Protein AF-F9G802-F1 (afdb_monomer)

Secondary structure (DSSP, 8-state):
------------HHHHHHHHS-GGGHHHHHHHHHHHHHTTSEEE-TTS-EEE---HHHHHHHHHHGGGGTT-HHHHHHHHS--TT--HHHHHHHHHHHHHHHTTGGGGEEE------TTS--HHHHHHHH--STTGGGTTBBHHHHHHHHHHHHHHHHS-GGGS-TTSEEE-TT-TT--EEEEHHHHHHHHHHHHHHHHHHHHTT-------S-------HHHHHHHHHHHHHHHGGGEEEEEEETTEEEEEETTTTEEE-EESGGGGGGB-GGGSPTTS-EEEE-S-EEEETTEEEES--EEE-HHHHHHHHHHHHHHHT-TT--HHHHS---S-TTTTS--S-----PPPP-

Solvent-accessible surface area (backbone atoms only — not comparable to full-atom values): 19994 Å² total; per-residue (Å²): 134,80,86,82,77,81,79,62,86,85,72,53,57,68,67,53,45,61,76,73,41,58,79,92,46,44,62,57,51,52,52,47,54,50,44,36,36,71,58,43,51,28,36,73,48,97,83,77,37,78,40,74,45,51,55,74,66,38,34,53,44,24,66,65,34,20,77,76,44,80,61,37,60,40,53,16,42,37,56,21,56,80,60,90,83,66,45,65,67,57,54,50,49,43,44,46,41,40,17,31,47,72,35,50,28,47,70,27,46,49,69,62,86,67,80,77,56,96,84,60,77,61,65,42,62,35,51,42,70,29,28,33,31,46,54,35,92,41,17,63,43,7,28,62,36,31,30,40,8,44,50,37,28,46,37,40,74,58,75,41,65,87,81,50,63,58,87,43,73,42,71,56,67,74,29,73,94,49,67,34,27,33,42,39,52,33,52,39,45,15,54,49,37,32,51,52,47,42,58,53,36,45,77,72,75,40,91,59,84,85,71,67,62,76,53,85,56,60,57,51,73,66,53,50,52,49,54,49,46,40,49,44,52,34,32,56,70,38,32,28,42,38,37,56,52,96,96,40,80,48,35,33,34,46,42,76,72,40,70,38,80,47,53,48,76,72,42,53,59,33,47,67,67,88,78,49,53,77,89,42,67,40,32,27,36,46,90,44,75,43,74,59,94,92,43,38,28,30,57,35,44,28,62,42,63,57,68,55,56,50,53,51,52,51,56,48,22,64,76,71,72,38,85,82,67,49,71,48,66,70,49,40,75,85,46,57,99,58,63,89,64,67,87,74,88,83,83,85,83,82,76,80,92,129

Organism: Fusarium oxysporum (strain Fo5176) (NCBI:txid660025)

Nearest PDB structures (foldseek):
  5vhc-assembly1_D  TM=6.219E-01  e=2.149E-04  Bos taurus
  6up2-assembly1_A  TM=6.465E-01  e=8.638E-04  Mus musculus
  6up4-assembly1_A  TM=6.008E-01  e=3.643E-03  Mus musculus
  8jd1-assembly1_3  TM=1.955E-01  e=4.212E+00  Homo sapiens
  8jd6-assembly1_S  TM=1.893E-01  e=5.103E+00  Homo sapiens

Mean predicted aligned error: 10.36 Å

pLDDT: mean 78.12, std 18.53, range [24.58, 98.06]

Sequence (354 aa):
MAIVSSFGPKVDAAAIVQCFVPEGLFTVYLTMAYRLQTHGILKWNTDERLVMGLEGRELAVFLTVLPFVEYDYRLAYLVAQECETGSDALRQTKIQLVAVINSGGINIFDFEDESLGDDTPSPLHHAVNGCTGYSKPLSDQGNMWLALGLWNQLGRSTCSFTQVNMFSKTPLPGVSGLSASANMALCLKADRTWADISSALATCGVETVRKGFTEESELSADECNEIQKHLFKAYVSQLCSCVKQNNTIELLDISSKRTINGFLRWSEYAISFDNIPEDNPAFGVYHSLVRDKTEVNFRDWTMIPGRIVATWANEFRDRVGQPGLGIESMLRTDGSPRQNYDGIKGEAWEAPDW

Radius of gyration: 22.09 Å; Cα contacts (8 Å, |Δi|>4): 532; chains: 1; bounding box: 76×41×73 Å

Structure (mmCIF, N/CA/C/O backbone):
data_AF-F9G802-F1
#
_entry.id   AF-F9G802-F1
#
loop_
_atom_site.group_PDB
_atom_site.id
_atom_site.type_symbol
_atom_site.label_atom_id
_atom_site.label_alt_id
_atom_site.label_comp_id
_atom_site.label_asym_id
_atom_site.label_entity_id
_atom_site.label_seq_id
_atom_site.pdbx_PDB_ins_code
_atom_site.Cartn_x
_atom_site.Cartn_y
_atom_site.Cartn_z
_atom_site.occupancy
_atom_site.B_iso_or_equiv
_atom_site.auth_seq_id
_atom_site.auth_comp_id
_atom_site.auth_asym_id
_atom_site.auth_atom_id
_atom_site.pdbx_PDB_model_num
ATOM 1 N N . MET A 1 1 ? -42.655 6.839 -8.125 1.00 26.95 1 MET A N 1
ATOM 2 C CA . MET A 1 1 ? -43.135 5.462 -8.357 1.00 26.95 1 MET A CA 1
ATOM 3 C C . MET A 1 1 ? -42.153 4.536 -7.647 1.00 26.95 1 MET A C 1
ATOM 5 O O . MET A 1 1 ? -40.971 4.651 -7.919 1.00 26.95 1 MET A O 1
ATOM 9 N N . ALA A 1 2 ? -42.656 3.779 -6.665 1.00 26.23 2 ALA A N 1
ATOM 10 C CA . ALA A 1 2 ? -42.034 2.724 -5.847 1.00 26.23 2 ALA A CA 1
ATOM 11 C C . ALA A 1 2 ? -40.576 2.892 -5.352 1.00 26.23 2 ALA A C 1
ATOM 13 O O . ALA A 1 2 ? -39.613 2.570 -6.040 1.00 26.23 2 ALA A O 1
ATOM 14 N N . ILE A 1 3 ? -40.461 3.267 -4.072 1.00 29.17 3 ILE A N 1
ATOM 15 C CA . ILE A 1 3 ? -39.345 2.910 -3.188 1.00 29.17 3 ILE A CA 1
ATOM 16 C C . ILE A 1 3 ? -39.308 1.380 -3.124 1.00 29.17 3 ILE A C 1
ATOM 18 O O . ILE A 1 3 ? -40.199 0.767 -2.537 1.00 29.17 3 ILE A O 1
ATOM 22 N N . VAL A 1 4 ? -38.308 0.752 -3.741 1.00 28.61 4 VAL A N 1
ATOM 23 C CA . VAL A 1 4 ? -38.026 -0.665 -3.499 1.00 28.61 4 VAL A CA 1
ATOM 24 C C . VAL A 1 4 ? -37.211 -0.736 -2.215 1.00 28.61 4 VAL A C 1
ATOM 26 O O . VAL A 1 4 ? -35.987 -0.675 -2.209 1.00 28.61 4 VAL A O 1
ATOM 29 N N . SER A 1 5 ? -37.929 -0.816 -1.100 1.00 34.47 5 SER A N 1
ATOM 30 C CA . SER A 1 5 ? -37.393 -1.247 0.182 1.00 34.47 5 SER A CA 1
ATOM 31 C C . SER A 1 5 ? -36.982 -2.718 0.070 1.00 34.47 5 SER A C 1
ATOM 33 O O . SER A 1 5 ? -37.823 -3.611 0.196 1.00 34.47 5 SER A O 1
ATOM 35 N N . SER A 1 6 ? -35.702 -2.998 -0.177 1.00 33.09 6 SER A N 1
ATOM 36 C CA . SER A 1 6 ? -35.170 -4.359 -0.070 1.00 33.09 6 SER A CA 1
ATOM 37 C C . SER A 1 6 ? -34.953 -4.722 1.403 1.00 33.09 6 SER A C 1
ATOM 39 O O . SER A 1 6 ? -33.833 -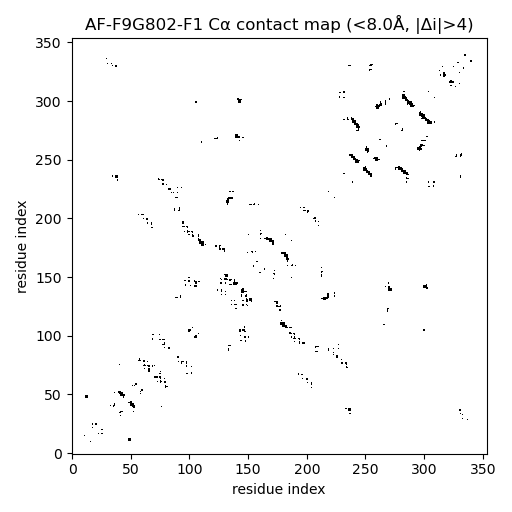4.714 1.912 1.00 33.09 6 SER A O 1
ATOM 41 N N . PHE A 1 7 ? -36.036 -5.052 2.107 1.00 34.97 7 PHE A N 1
ATOM 42 C CA . PHE A 1 7 ? -35.955 -5.815 3.350 1.00 34.97 7 PHE A CA 1
ATOM 43 C C . PHE A 1 7 ? -35.678 -7.284 3.000 1.00 34.97 7 PHE A C 1
ATOM 45 O O . PHE A 1 7 ? -36.583 -8.114 2.987 1.00 34.97 7 PHE A O 1
ATOM 52 N N . GLY A 1 8 ? -34.424 -7.611 2.683 1.00 33.69 8 GLY A N 1
ATOM 53 C CA . GLY A 1 8 ? -33.951 -8.988 2.836 1.00 33.69 8 GLY A CA 1
ATOM 54 C C . GLY A 1 8 ? -33.874 -9.342 4.329 1.00 33.69 8 GLY A C 1
ATOM 55 O O . GLY A 1 8 ? -33.781 -8.427 5.156 1.00 33.69 8 GLY A O 1
ATOM 56 N N . PRO A 1 9 ? -33.924 -10.632 4.716 1.00 40.44 9 PRO A N 1
ATOM 57 C CA . PRO A 1 9 ? -33.745 -11.022 6.110 1.00 40.44 9 PRO A CA 1
ATOM 58 C C . PRO A 1 9 ? -32.419 -10.445 6.612 1.00 40.44 9 PRO A C 1
ATOM 60 O O . PRO A 1 9 ? -31.356 -10.718 6.058 1.00 40.44 9 PRO A O 1
ATOM 63 N N . LYS A 1 10 ? -32.502 -9.574 7.623 1.00 48.81 10 LYS A N 1
ATOM 64 C CA . LYS A 1 10 ? -31.350 -8.886 8.203 1.00 48.81 10 LYS A CA 1
ATOM 65 C C . LYS A 1 10 ? -30.501 -9.911 8.959 1.00 48.81 10 LYS A C 1
ATOM 67 O O . LYS A 1 10 ? -30.767 -10.203 10.126 1.00 48.81 10 LYS A O 1
ATOM 72 N N . VAL A 1 11 ? -29.516 -10.462 8.270 1.00 48.91 11 VAL A N 1
ATOM 73 C CA . VAL A 1 11 ? -28.540 -11.418 8.785 1.00 48.91 11 VAL A CA 1
ATOM 74 C C . VAL A 1 11 ? -27.564 -10.716 9.734 1.00 48.91 11 VAL A C 1
ATOM 76 O O . VAL A 1 11 ? -26.978 -9.699 9.372 1.00 48.91 11 VAL A O 1
ATOM 79 N N . ASP A 1 12 ? -27.384 -11.251 10.942 1.00 56.38 12 ASP A N 1
ATOM 80 C CA . ASP A 1 12 ? -26.262 -10.881 11.809 1.00 56.38 12 ASP A CA 1
ATOM 81 C C . ASP A 1 12 ? -25.004 -11.603 11.310 1.00 56.38 12 ASP A C 1
ATOM 83 O O . ASP A 1 12 ? -24.852 -12.814 11.482 1.00 56.38 12 ASP A O 1
ATOM 87 N N . ALA A 1 13 ? -24.119 -10.854 10.651 1.00 57.81 13 ALA A N 1
ATOM 88 C CA . ALA A 1 13 ? -22.891 -11.390 10.083 1.00 57.81 13 ALA A CA 1
ATOM 89 C C . ALA A 1 13 ? -21.984 -12.025 11.149 1.00 57.81 13 ALA A C 1
ATOM 91 O O . ALA A 1 13 ? -21.355 -13.039 10.866 1.00 57.81 13 ALA A O 1
ATOM 92 N N . ALA A 1 14 ? -21.951 -11.500 12.379 1.00 58.53 14 ALA A N 1
ATOM 93 C CA . ALA A 1 14 ? -21.125 -12.064 13.443 1.00 58.53 14 ALA A CA 1
ATOM 94 C C . ALA A 1 14 ? -21.684 -13.403 13.938 1.00 58.53 14 ALA A C 1
ATOM 96 O O . ALA A 1 14 ? -20.928 -14.369 14.053 1.00 58.53 14 ALA A O 1
ATOM 97 N N . ALA A 1 15 ? -23.001 -13.486 14.148 1.00 62.16 15 ALA A N 1
ATOM 98 C CA . ALA A 1 15 ? -23.662 -14.732 14.536 1.00 62.16 15 ALA A CA 1
ATOM 99 C C . ALA A 1 15 ? -23.562 -15.807 13.441 1.00 62.16 15 ALA A C 1
ATOM 101 O O . ALA A 1 15 ? -23.315 -16.973 13.735 1.00 62.16 15 ALA A O 1
ATOM 102 N N . ILE A 1 16 ? -23.694 -15.422 12.168 1.00 63.06 16 ILE A N 1
ATOM 103 C CA . ILE A 1 16 ? -23.531 -16.349 11.042 1.00 63.06 16 ILE A CA 1
ATOM 104 C C . ILE A 1 16 ? -22.092 -16.838 10.940 1.00 63.06 16 ILE A C 1
ATOM 106 O O . ILE A 1 16 ? -21.869 -18.037 10.811 1.00 63.06 16 ILE A O 1
ATOM 110 N N . VAL A 1 17 ? -21.105 -15.948 11.031 1.00 63.81 17 VAL A N 1
ATOM 111 C CA . VAL A 1 17 ? -19.696 -16.340 10.928 1.00 63.81 17 VAL A CA 1
ATOM 112 C C . VAL A 1 17 ? -19.297 -17.293 12.060 1.00 63.81 17 VAL A C 1
ATOM 114 O O . VAL A 1 17 ? -18.574 -18.250 11.797 1.00 63.81 17 VAL A O 1
ATOM 117 N N . GLN A 1 18 ? -19.829 -17.127 13.276 1.00 61.88 18 GLN A N 1
ATOM 118 C CA . GLN A 1 18 ? -19.628 -18.085 14.376 1.00 61.88 18 GLN A CA 1
ATOM 119 C C . GLN A 1 18 ? -20.111 -19.506 14.050 1.00 61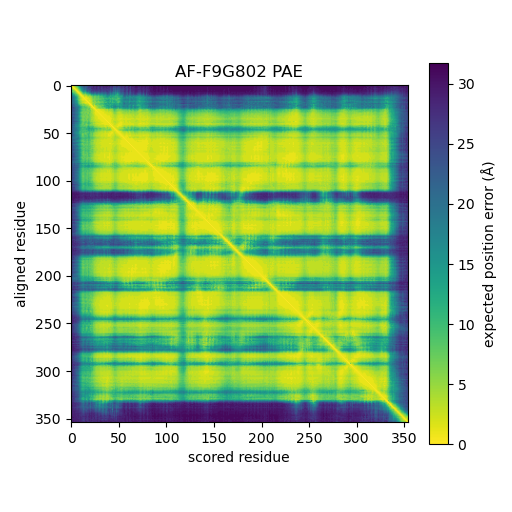.88 18 GLN A C 1
ATOM 121 O O . GLN A 1 18 ? -19.548 -20.468 14.561 1.00 61.88 18 GLN A O 1
ATOM 126 N N . CYS A 1 19 ? -21.118 -19.663 13.185 1.00 62.78 19 CYS A N 1
ATOM 127 C CA . CYS A 1 19 ? -21.585 -20.982 12.755 1.00 62.78 19 CYS A CA 1
ATOM 128 C C . CYS A 1 19 ? -20.644 -21.666 11.748 1.00 62.78 19 CYS A C 1
ATOM 130 O O . CYS A 1 19 ? -20.719 -22.882 11.585 1.00 62.78 19 CYS A O 1
ATOM 132 N N . PHE A 1 20 ? -19.787 -20.904 11.058 1.00 66.12 20 PHE A N 1
ATOM 133 C CA . PHE A 1 20 ? -18.938 -21.402 9.966 1.00 66.12 20 PHE A CA 1
ATOM 134 C C . PHE A 1 20 ? -17.437 -21.326 10.262 1.00 66.12 20 PHE A C 1
ATOM 136 O O . PHE A 1 20 ? -16.649 -21.973 9.572 1.00 66.12 20 PHE A O 1
ATOM 143 N N . VAL A 1 21 ? -17.025 -20.555 11.271 1.00 65.69 21 VAL A N 1
ATOM 144 C CA . VAL A 1 21 ? -15.624 -20.389 11.659 1.00 65.69 21 VAL A CA 1
ATOM 145 C C . VAL A 1 21 ? -15.321 -21.286 12.858 1.00 65.69 21 VAL A C 1
ATOM 147 O O . VAL A 1 21 ? -15.913 -21.094 13.919 1.00 65.69 21 VAL A O 1
ATOM 150 N N . PRO A 1 22 ? -14.392 -22.252 12.722 1.00 70.25 22 PRO A N 1
ATOM 151 C CA . PRO A 1 22 ? -13.917 -23.058 13.839 1.00 70.25 22 PRO A CA 1
ATOM 152 C C . PRO A 1 22 ? -13.507 -22.186 15.028 1.00 70.25 22 PRO A C 1
ATOM 154 O O . PRO A 1 22 ? -12.928 -21.118 14.841 1.00 70.25 22 PRO A O 1
ATOM 157 N N . GLU A 1 23 ? -13.742 -22.662 16.248 1.00 61.38 23 GLU A N 1
ATOM 158 C CA . GLU A 1 23 ? -13.531 -21.905 17.492 1.00 61.38 23 GLU A CA 1
ATOM 159 C C . GLU A 1 23 ? -12.117 -21.285 17.592 1.00 61.38 23 GLU A C 1
ATOM 161 O O . GLU A 1 23 ? -11.962 -20.136 17.998 1.00 61.38 23 GLU A O 1
ATOM 166 N N . GLY A 1 24 ? -11.086 -21.980 17.088 1.00 61.53 24 GLY A N 1
ATOM 167 C CA . GLY A 1 24 ? -9.700 -21.483 17.033 1.00 61.53 24 GLY A CA 1
ATOM 168 C C . GLY A 1 24 ? -9.415 -20.382 15.995 1.00 61.53 24 GLY A C 1
ATOM 169 O O . GLY A 1 24 ? -8.344 -19.781 16.018 1.00 61.53 24 GLY A O 1
ATOM 170 N N . LEU A 1 25 ? -10.349 -20.102 15.085 1.00 66.44 25 LEU A N 1
ATOM 171 C CA . LEU A 1 25 ? -10.258 -19.057 14.059 1.00 66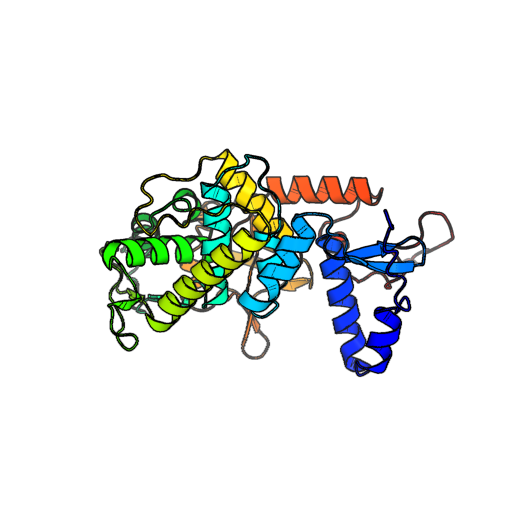.44 25 LEU A CA 1
ATOM 172 C C . LEU A 1 25 ? -11.175 -17.860 14.356 1.00 66.44 25 LEU A C 1
ATOM 174 O O . LEU A 1 25 ? -11.093 -16.838 13.674 1.00 66.44 25 LEU A O 1
ATOM 178 N N . PHE A 1 26 ? -12.007 -17.937 15.399 1.00 68.25 26 PHE A N 1
ATOM 179 C CA . PHE A 1 26 ? -12.900 -16.843 15.782 1.00 68.25 26 PHE A CA 1
ATOM 180 C C . PHE A 1 26 ? -12.128 -15.573 16.175 1.00 68.25 26 PHE A C 1
ATOM 182 O O . PHE A 1 26 ? -12.522 -14.464 15.815 1.00 68.25 26 PHE A O 1
ATOM 189 N N . THR A 1 27 ? -10.967 -15.719 16.819 1.00 69.50 27 THR A N 1
ATOM 190 C CA . THR A 1 27 ? -10.066 -14.593 17.110 1.00 69.50 27 THR A CA 1
ATOM 191 C C . THR A 1 27 ? -9.586 -13.901 15.832 1.00 69.50 27 THR A C 1
ATOM 193 O O . THR A 1 27 ? -9.533 -12.677 15.797 1.00 69.50 27 THR A O 1
ATOM 196 N N . VAL A 1 28 ? -9.310 -14.650 14.755 1.00 72.00 28 VAL A N 1
ATOM 197 C CA . VAL A 1 28 ? -8.908 -14.080 13.454 1.00 72.00 28 VAL A CA 1
ATOM 198 C C . VAL A 1 28 ? -10.041 -13.245 12.862 1.00 72.00 28 VAL A C 1
ATOM 200 O O . VAL A 1 28 ? -9.800 -12.141 12.374 1.00 72.00 28 VAL A O 1
ATOM 203 N N . TYR A 1 29 ? -11.279 -13.740 12.951 1.00 74.50 29 TYR A N 1
ATOM 204 C CA . TYR A 1 29 ? -12.458 -12.987 12.528 1.00 74.50 29 TYR A CA 1
ATOM 205 C C . TYR A 1 29 ? -12.624 -11.688 13.323 1.00 74.50 29 TYR A C 1
ATOM 207 O O . TYR A 1 29 ? -12.767 -10.628 12.719 1.00 74.50 29 TYR A O 1
ATOM 215 N N . LEU A 1 30 ? -12.555 -11.745 14.657 1.00 76.06 30 LEU A N 1
ATOM 216 C CA . LEU A 1 30 ? -12.677 -10.557 15.507 1.00 76.06 30 LEU A CA 1
ATOM 217 C C . LEU A 1 30 ? -11.583 -9.528 15.215 1.00 76.06 30 LEU A C 1
ATOM 219 O O . LEU A 1 30 ? -11.877 -8.341 15.081 1.00 76.06 30 LEU A O 1
ATOM 223 N N . THR A 1 31 ? -10.334 -9.975 15.058 1.00 77.75 31 THR A N 1
ATOM 224 C CA . THR A 1 31 ? -9.230 -9.099 14.660 1.00 77.75 31 THR A CA 1
ATOM 225 C C . THR A 1 31 ? -9.498 -8.463 13.298 1.00 77.75 31 THR A C 1
ATOM 227 O O . THR A 1 31 ? -9.284 -7.265 13.144 1.00 77.75 31 THR A O 1
ATOM 230 N N . MET A 1 32 ? -9.996 -9.215 12.312 1.00 82.00 32 MET A N 1
ATOM 231 C CA . MET A 1 32 ? -10.320 -8.659 10.996 1.00 82.00 32 MET A CA 1
ATOM 232 C C . MET A 1 32 ? -11.477 -7.654 11.058 1.00 82.00 32 MET A C 1
ATOM 234 O O . MET A 1 32 ? -11.370 -6.575 10.485 1.00 82.00 32 MET A O 1
ATOM 238 N N . ALA A 1 33 ? -12.554 -7.968 11.781 1.00 81.69 33 ALA A N 1
ATOM 239 C CA . ALA A 1 33 ? -13.690 -7.067 11.958 1.00 81.69 33 ALA A CA 1
ATOM 240 C C . ALA A 1 33 ? -13.253 -5.744 12.601 1.00 81.69 33 ALA A C 1
ATOM 242 O O . ALA A 1 33 ? -13.595 -4.677 12.096 1.00 81.69 33 ALA A O 1
ATOM 243 N N . TYR A 1 34 ? -12.432 -5.815 13.652 1.00 81.44 34 TYR A N 1
ATOM 244 C CA . TYR A 1 34 ? -11.857 -4.634 14.289 1.00 81.44 34 TYR A CA 1
ATOM 245 C C . TYR A 1 34 ? -10.985 -3.831 13.321 1.00 81.44 34 TYR A C 1
ATOM 247 O O . TYR A 1 34 ? -11.158 -2.624 13.203 1.00 81.44 34 TYR A O 1
ATOM 255 N N . ARG A 1 35 ? -10.100 -4.487 12.560 1.00 85.19 35 ARG A N 1
ATOM 256 C CA . ARG A 1 35 ? -9.281 -3.806 11.546 1.00 85.19 35 ARG A CA 1
ATOM 257 C C . ARG A 1 35 ? -10.160 -3.079 10.534 1.00 85.19 35 ARG A C 1
ATOM 259 O O . ARG A 1 35 ? -9.992 -1.886 10.331 1.00 85.19 35 ARG A O 1
ATOM 266 N N . LEU A 1 36 ? -11.152 -3.746 9.956 1.00 88.56 36 LEU A N 1
ATOM 267 C CA . LEU A 1 36 ? -12.060 -3.115 8.997 1.00 88.56 36 LEU A CA 1
ATOM 268 C C . LEU A 1 36 ? -12.852 -1.945 9.608 1.00 88.56 36 LEU A C 1
ATOM 270 O O . LEU A 1 36 ? -13.159 -0.990 8.898 1.00 88.56 36 LEU A O 1
ATOM 274 N N . GLN A 1 37 ? -13.134 -1.970 10.914 1.00 84.94 37 GLN A N 1
ATOM 275 C CA . GLN A 1 37 ? -13.720 -0.835 11.637 1.00 84.94 37 GLN A CA 1
ATOM 276 C C . GLN A 1 37 ? -12.743 0.321 11.818 1.00 84.94 37 GLN A C 1
ATOM 278 O O . GLN A 1 37 ? -13.102 1.465 11.552 1.00 84.94 37 GLN A O 1
ATOM 283 N N . THR A 1 38 ? -11.499 0.043 12.209 1.00 83.31 38 THR A N 1
ATOM 284 C CA . THR A 1 38 ? -10.435 1.052 12.303 1.00 83.31 38 THR A CA 1
ATOM 285 C C . THR A 1 38 ? -10.216 1.761 10.963 1.00 83.31 38 THR A C 1
ATOM 287 O O . THR A 1 38 ? -9.932 2.957 10.934 1.00 83.31 38 THR A O 1
ATOM 290 N N . HIS A 1 39 ? -10.389 1.043 9.848 1.00 87.12 39 HIS A N 1
ATOM 291 C CA . HIS A 1 39 ? -10.307 1.598 8.491 1.00 87.12 39 HIS A CA 1
ATOM 292 C C . HIS A 1 39 ? -11.562 2.391 8.088 1.00 87.12 39 HIS A C 1
ATOM 294 O O . HIS A 1 39 ? -11.521 3.115 7.097 1.00 87.12 39 HIS A O 1
ATOM 300 N N . GLY A 1 40 ? -12.669 2.267 8.829 1.00 86.62 40 GLY A N 1
ATOM 301 C CA . GLY A 1 40 ? -13.977 2.839 8.487 1.00 86.62 40 GLY A CA 1
ATOM 302 C C . GLY A 1 40 ? -14.759 2.042 7.435 1.00 86.62 40 GLY A C 1
ATOM 303 O O . GLY A 1 40 ? -15.844 2.454 7.034 1.00 86.62 40 GLY A O 1
ATOM 304 N N . ILE A 1 41 ? -14.242 0.887 7.003 1.00 90.62 41 ILE A N 1
ATOM 305 C CA . ILE A 1 41 ? -14.881 0.020 6.002 1.00 90.62 41 ILE A CA 1
ATOM 306 C C . ILE A 1 41 ? -16.122 -0.656 6.582 1.00 90.62 41 ILE A C 1
ATOM 308 O O . ILE A 1 41 ? -17.117 -0.834 5.878 1.00 90.62 41 ILE A O 1
ATOM 312 N N . LEU A 1 42 ? -16.077 -1.012 7.867 1.00 88.75 42 LEU A N 1
ATOM 313 C CA . LEU A 1 42 ? -17.215 -1.525 8.623 1.00 88.75 42 LEU A CA 1
ATOM 314 C C . LEU A 1 42 ? -17.571 -0.578 9.771 1.00 88.75 42 LEU A C 1
ATOM 316 O O . LEU A 1 42 ? -16.711 0.102 10.322 1.00 88.75 42 LEU A O 1
ATOM 320 N N . LYS A 1 43 ? -18.843 -0.569 10.165 1.00 84.38 43 LYS A N 1
ATOM 321 C CA . LYS A 1 43 ? -19.335 0.135 11.356 1.00 84.38 43 LYS A CA 1
ATOM 322 C C . LYS A 1 43 ? -20.418 -0.673 12.055 1.00 84.38 43 LYS A C 1
ATOM 324 O O . LYS A 1 43 ? -21.060 -1.521 11.438 1.00 84.38 43 LYS A O 1
ATOM 329 N N . TRP A 1 44 ? -20.637 -0.390 13.332 1.00 76.69 44 TRP A N 1
ATOM 330 C CA . TRP A 1 44 ? -21.825 -0.863 14.034 1.00 76.69 44 TRP A CA 1
ATOM 331 C C . TRP A 1 44 ? -23.002 0.045 13.702 1.00 76.69 44 TRP A C 1
ATOM 333 O O . TRP A 1 44 ? -22.871 1.269 13.701 1.00 76.69 44 TRP A O 1
ATOM 343 N N . ASN A 1 45 ? -24.148 -0.550 13.392 1.00 78.19 45 ASN A N 1
ATOM 344 C CA . ASN A 1 45 ? -25.398 0.192 13.321 1.00 78.19 45 ASN A CA 1
ATOM 345 C C . ASN A 1 45 ? -26.054 0.289 14.714 1.00 78.19 45 ASN A C 1
ATOM 347 O O . ASN A 1 45 ? -25.570 -0.274 15.693 1.00 78.19 45 ASN A O 1
ATOM 351 N N . THR A 1 46 ? -27.191 0.980 14.790 1.00 77.50 46 THR A N 1
ATOM 352 C CA . THR A 1 46 ? -27.982 1.140 16.025 1.00 77.50 46 THR A CA 1
ATOM 353 C C . THR A 1 46 ? -28.507 -0.169 16.610 1.00 77.50 46 THR A C 1
ATOM 355 O O . THR A 1 46 ? -28.876 -0.199 17.776 1.00 77.50 46 THR A O 1
ATOM 358 N N . ASP A 1 47 ? -28.555 -1.234 15.808 1.00 76.25 47 ASP A N 1
ATOM 359 C CA . ASP A 1 47 ? -29.051 -2.553 16.204 1.00 76.25 47 ASP A CA 1
ATOM 360 C C . ASP A 1 47 ? -27.903 -3.476 16.669 1.00 76.25 47 ASP A C 1
ATOM 362 O O . ASP A 1 47 ? -28.083 -4.693 16.693 1.00 76.25 47 ASP A O 1
ATOM 366 N N . GLU A 1 48 ? -26.717 -2.921 16.959 1.00 70.31 48 GLU A N 1
ATOM 367 C CA . GLU A 1 48 ? -25.490 -3.653 17.323 1.00 70.31 48 GLU A CA 1
ATOM 368 C C . GLU A 1 48 ? -25.050 -4.681 16.270 1.00 70.31 48 GLU A C 1
ATOM 370 O O . GLU A 1 48 ? -24.479 -5.726 16.576 1.00 70.31 48 GLU A O 1
ATOM 375 N N . ARG A 1 49 ? -25.292 -4.388 14.988 1.00 70.31 49 ARG A N 1
ATOM 376 C CA . ARG A 1 49 ? -24.881 -5.245 13.868 1.00 70.31 49 ARG A CA 1
ATOM 377 C C . ARG A 1 49 ? -23.776 -4.608 13.059 1.00 70.31 49 ARG A C 1
ATOM 379 O O . ARG A 1 49 ? -23.782 -3.403 12.803 1.00 70.31 49 ARG A O 1
ATOM 386 N N . LEU A 1 50 ? -22.864 -5.456 12.602 1.00 74.88 50 LEU A N 1
ATOM 387 C CA . LEU A 1 50 ? -21.781 -5.059 11.722 1.00 74.88 50 LEU A CA 1
ATOM 388 C C . LEU A 1 50 ? -22.327 -4.816 10.310 1.00 74.88 50 LEU A C 1
ATOM 390 O O . LEU A 1 50 ? -22.897 -5.716 9.694 1.00 74.88 50 LEU A O 1
ATOM 394 N N . VAL A 1 51 ? -22.161 -3.597 9.807 1.00 83.31 51 VAL A N 1
ATOM 395 C CA . VAL A 1 51 ? -22.600 -3.167 8.472 1.00 83.31 51 VAL A CA 1
ATOM 396 C C . VAL A 1 51 ? -21.462 -2.460 7.736 1.00 83.31 51 VAL A C 1
ATOM 398 O O . VAL A 1 51 ? -20.446 -2.115 8.341 1.00 83.31 51 VAL A O 1
ATOM 401 N N . MET A 1 52 ? -21.632 -2.216 6.434 1.00 87.94 52 MET A N 1
ATOM 402 C CA . MET A 1 52 ? -20.692 -1.390 5.671 1.00 87.94 52 MET A CA 1
ATOM 403 C C . MET A 1 52 ? -20.661 0.036 6.231 1.00 87.94 52 MET A C 1
ATOM 405 O O . MET A 1 52 ? -21.701 0.665 6.432 1.00 87.94 52 MET A O 1
ATOM 409 N N . GLY A 1 53 ? -19.453 0.519 6.509 1.00 88.44 53 GLY A N 1
ATOM 410 C CA . GLY A 1 53 ? -19.173 1.900 6.889 1.00 88.44 53 GLY A CA 1
ATOM 411 C C . GLY A 1 53 ? -19.060 2.830 5.686 1.00 88.44 53 GLY A C 1
ATOM 412 O O . GLY A 1 53 ? -19.468 3.984 5.795 1.00 88.44 53 GLY A O 1
ATOM 413 N N . LEU A 1 54 ? -18.597 2.298 4.548 1.00 91.56 54 LEU A N 1
ATOM 414 C CA . LEU A 1 54 ? -18.535 3.006 3.268 1.00 91.56 54 LEU A CA 1
ATOM 415 C C . LEU A 1 54 ? -19.938 3.243 2.706 1.00 91.56 54 LEU A C 1
ATOM 417 O O . LEU A 1 54 ? -20.812 2.377 2.805 1.00 91.56 54 LEU A O 1
ATOM 421 N N . GLU A 1 55 ? -20.133 4.384 2.050 1.00 90.25 55 GLU A N 1
ATOM 422 C CA . GLU A 1 55 ? -21.422 4.791 1.485 1.00 90.25 55 GLU A CA 1
ATOM 423 C C . GLU A 1 55 ? -21.275 5.316 0.048 1.00 90.25 55 GLU A C 1
ATOM 425 O O . GLU A 1 55 ? -20.176 5.580 -0.441 1.00 90.25 55 GLU A O 1
ATOM 430 N N . GLY A 1 56 ? -22.403 5.438 -0.658 1.00 90.38 56 GLY A N 1
ATOM 431 C CA . GLY A 1 56 ? -22.469 6.078 -1.972 1.00 90.38 56 GLY A CA 1
ATOM 432 C C . GLY A 1 56 ? -21.487 5.509 -3.002 1.00 90.38 56 GLY A C 1
ATOM 433 O O . GLY A 1 56 ? -21.443 4.301 -3.253 1.00 90.38 56 GLY A O 1
ATOM 434 N N . ARG A 1 57 ? -20.724 6.407 -3.635 1.00 90.00 57 ARG A N 1
ATOM 435 C CA . ARG A 1 57 ? -19.765 6.064 -4.691 1.00 90.00 57 ARG A CA 1
ATOM 436 C C . ARG A 1 57 ? -18.571 5.282 -4.152 1.00 90.00 57 ARG A C 1
ATOM 438 O O . ARG A 1 57 ? -18.144 4.342 -4.814 1.00 90.00 57 ARG A O 1
ATOM 445 N N . GLU A 1 58 ? -18.071 5.625 -2.969 1.00 92.06 58 GLU A N 1
ATOM 446 C CA . GLU A 1 58 ? -16.947 4.927 -2.339 1.00 92.06 58 GLU A CA 1
ATOM 447 C C . GLU A 1 58 ? -17.276 3.442 -2.127 1.00 92.06 58 GLU A C 1
ATOM 449 O O . GLU A 1 58 ? -16.504 2.574 -2.535 1.00 92.06 58 GLU A O 1
ATOM 454 N N . LEU A 1 59 ? -18.471 3.128 -1.608 1.00 93.50 59 LEU A N 1
ATOM 455 C CA . LEU A 1 59 ? -18.933 1.742 -1.472 1.00 93.50 59 LEU A CA 1
ATOM 456 C C . LEU A 1 59 ? -19.046 1.029 -2.827 1.00 93.50 59 LEU A C 1
ATOM 458 O O . LEU A 1 59 ? -18.617 -0.118 -2.961 1.00 93.50 59 LEU A O 1
A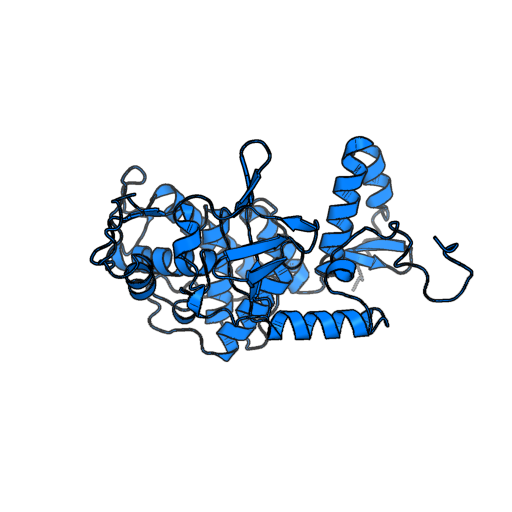TOM 462 N N . ALA A 1 60 ? -19.625 1.692 -3.832 1.00 93.44 60 ALA A N 1
ATOM 463 C CA . ALA A 1 60 ? -19.791 1.112 -5.163 1.00 93.44 60 ALA A CA 1
ATOM 464 C C . ALA A 1 60 ? -18.437 0.785 -5.812 1.00 93.44 60 ALA A C 1
ATOM 466 O O . ALA A 1 60 ? -18.256 -0.314 -6.340 1.00 93.44 60 ALA A O 1
ATOM 467 N N . VAL A 1 61 ? -17.472 1.704 -5.724 1.00 95.00 61 VAL A N 1
ATOM 468 C CA . VAL A 1 61 ? -16.105 1.503 -6.216 1.00 95.00 61 VAL A CA 1
ATOM 469 C C . VAL A 1 61 ? -15.417 0.380 -5.448 1.00 95.00 61 VAL A C 1
ATOM 471 O O . VAL A 1 61 ? -14.872 -0.527 -6.071 1.00 95.00 61 VAL A O 1
ATOM 474 N N . PHE A 1 62 ? -15.488 0.391 -4.115 1.00 96.19 62 PHE A N 1
ATOM 475 C CA . PHE A 1 62 ? -14.887 -0.638 -3.269 1.00 96.19 62 PHE A CA 1
ATOM 476 C C . PHE A 1 62 ? -15.344 -2.046 -3.673 1.00 96.19 62 PHE A C 1
ATOM 478 O O . PHE A 1 62 ? -14.515 -2.904 -3.977 1.00 96.19 62 PHE A O 1
ATOM 485 N N . LEU A 1 63 ? -16.661 -2.269 -3.756 1.00 95.19 63 LEU A N 1
ATOM 486 C CA . LEU A 1 63 ? -17.228 -3.567 -4.134 1.00 95.19 63 LEU A CA 1
ATOM 487 C C . LEU A 1 63 ? -16.881 -3.969 -5.572 1.00 95.19 63 LEU A C 1
ATOM 489 O O . LEU A 1 63 ? -16.674 -5.150 -5.842 1.00 95.19 63 LEU A O 1
ATOM 493 N N . THR A 1 64 ? -16.792 -2.996 -6.479 1.00 96.06 64 THR A N 1
ATOM 494 C CA . THR A 1 64 ? -16.447 -3.231 -7.887 1.00 96.06 64 THR A CA 1
ATOM 495 C C . THR A 1 64 ? -14.984 -3.633 -8.060 1.00 96.06 64 THR A C 1
ATOM 497 O O . THR A 1 64 ? -14.680 -4.470 -8.904 1.00 96.06 64 THR A O 1
ATOM 500 N N . VAL A 1 65 ? -14.072 -3.066 -7.265 1.00 97.00 65 VAL A N 1
ATOM 501 C CA . VAL A 1 65 ? -12.626 -3.315 -7.383 1.00 97.00 65 VAL A CA 1
ATOM 502 C C . VAL A 1 65 ? -12.210 -4.641 -6.743 1.00 97.00 65 VAL A C 1
ATOM 504 O O . VAL A 1 65 ? -11.310 -5.294 -7.269 1.00 97.00 65 VAL A O 1
ATOM 507 N N . LEU A 1 66 ? -12.866 -5.068 -5.654 1.00 96.50 66 LEU A N 1
ATOM 508 C CA . LEU A 1 66 ? -12.501 -6.266 -4.876 1.00 96.50 66 LEU A CA 1
ATOM 509 C C . LEU A 1 66 ? -12.148 -7.511 -5.722 1.00 96.50 66 LEU A C 1
ATOM 511 O O . LEU A 1 66 ? -11.091 -8.094 -5.471 1.00 96.50 66 LEU A O 1
ATOM 515 N N . PRO A 1 67 ? -12.945 -7.926 -6.730 1.00 97.50 67 PRO A N 1
ATOM 516 C CA . PRO A 1 67 ? -12.642 -9.127 -7.512 1.00 97.50 67 PRO A CA 1
ATOM 517 C C . PRO A 1 67 ? -11.347 -9.032 -8.330 1.00 97.50 67 PRO A C 1
ATOM 519 O O . PRO A 1 67 ? -10.715 -10.054 -8.587 1.00 97.50 67 PRO A O 1
ATOM 522 N N . PHE A 1 68 ? -10.935 -7.824 -8.728 1.00 96.94 68 PHE A N 1
ATOM 523 C CA . PHE A 1 68 ? -9.727 -7.600 -9.532 1.00 96.94 68 PHE A CA 1
ATOM 524 C C . PHE A 1 68 ? -8.447 -7.578 -8.693 1.00 96.94 68 PHE A C 1
ATOM 526 O O . PHE A 1 68 ? -7.353 -7.743 -9.229 1.00 96.94 68 PHE A O 1
ATOM 533 N N . VAL A 1 69 ? -8.581 -7.396 -7.378 1.00 96.75 69 VAL A N 1
ATOM 534 C CA . VAL A 1 69 ? -7.471 -7.347 -6.415 1.00 96.75 69 VAL A CA 1
ATOM 535 C C . VAL A 1 69 ? -7.470 -8.553 -5.480 1.00 96.75 69 VAL A C 1
ATOM 537 O O . VAL A 1 69 ? -7.059 -8.452 -4.330 1.00 96.75 69 VAL A O 1
ATOM 540 N N . GLU A 1 70 ? -7.999 -9.687 -5.952 1.00 95.94 70 GLU A N 1
ATOM 541 C CA . GLU A 1 70 ? -8.028 -10.954 -5.206 1.00 95.94 70 GLU A CA 1
ATOM 542 C C . GLU A 1 70 ? -8.678 -10.814 -3.811 1.00 95.94 70 GLU A C 1
ATOM 544 O O . GLU A 1 70 ? -8.309 -11.493 -2.857 1.00 95.94 70 GLU A O 1
ATOM 549 N N . TYR A 1 71 ? -9.680 -9.930 -3.703 1.00 94.94 71 TYR A N 1
ATOM 550 C CA . TYR A 1 71 ? -10.380 -9.571 -2.465 1.00 94.94 71 TYR A CA 1
ATOM 551 C C . TYR A 1 71 ? -9.495 -8.947 -1.374 1.00 94.94 71 TYR A C 1
ATOM 553 O O . TYR A 1 71 ? -9.885 -8.904 -0.204 1.00 94.94 71 TYR A O 1
ATOM 561 N N . ASP A 1 72 ? -8.341 -8.388 -1.742 1.00 96.06 72 ASP A N 1
ATOM 562 C CA . ASP A 1 72 ? -7.568 -7.543 -0.844 1.00 96.06 72 ASP A CA 1
ATOM 563 C C . ASP A 1 72 ? -8.305 -6.222 -0.587 1.00 96.06 72 ASP A C 1
ATOM 565 O O . ASP A 1 72 ? -8.312 -5.290 -1.400 1.00 96.06 72 ASP A O 1
ATOM 569 N N . TYR A 1 73 ? -8.929 -6.140 0.587 1.00 95.25 73 TYR A N 1
ATOM 570 C CA . TYR A 1 73 ? -9.700 -4.973 0.994 1.00 95.25 73 TYR A CA 1
ATOM 571 C C . TYR A 1 73 ? -8.854 -3.696 1.053 1.00 95.25 73 TYR A C 1
ATOM 573 O O . TYR A 1 73 ? -9.396 -2.616 0.845 1.00 95.25 73 TYR A O 1
ATOM 581 N N . ARG A 1 74 ? -7.542 -3.789 1.315 1.00 96.88 74 ARG A N 1
ATOM 582 C CA . ARG A 1 74 ? -6.649 -2.624 1.425 1.00 96.88 74 ARG A CA 1
ATOM 583 C C . ARG A 1 74 ? -6.477 -1.989 0.056 1.00 96.88 74 ARG A C 1
ATOM 585 O O . ARG A 1 74 ? -6.615 -0.781 -0.098 1.00 96.88 74 ARG A O 1
ATOM 592 N N . LEU A 1 75 ? -6.243 -2.819 -0.958 1.00 98.06 75 LEU A N 1
ATOM 593 C CA . LEU A 1 75 ? -6.107 -2.378 -2.342 1.00 98.06 75 LEU A CA 1
ATOM 594 C C . LEU A 1 75 ? -7.425 -1.823 -2.890 1.00 98.06 75 LEU A C 1
ATOM 596 O O . LEU A 1 75 ? -7.436 -0.747 -3.487 1.00 98.06 75 LEU A O 1
ATOM 600 N N . ALA A 1 76 ? -8.544 -2.503 -2.630 1.00 97.81 76 ALA A N 1
ATOM 601 C CA . ALA A 1 76 ? -9.860 -2.013 -3.032 1.00 97.81 76 ALA A CA 1
ATOM 602 C C . ALA A 1 76 ? -10.213 -0.687 -2.341 1.00 97.81 76 ALA A C 1
ATOM 604 O O . ALA A 1 76 ? -10.675 0.250 -2.994 1.00 97.81 76 ALA A O 1
ATOM 605 N N . TYR A 1 77 ? -9.949 -0.578 -1.035 1.00 97.75 77 TYR A N 1
ATOM 606 C CA . TYR A 1 77 ? -10.214 0.639 -0.272 1.00 97.75 77 TYR A CA 1
ATOM 607 C C . TYR A 1 77 ? -9.285 1.783 -0.670 1.00 97.75 77 TYR A C 1
ATOM 609 O O . TYR A 1 77 ? -9.717 2.932 -0.727 1.00 97.75 77 TYR A O 1
ATOM 617 N N . LEU A 1 78 ? -8.034 1.488 -1.037 1.00 97.75 78 LEU A N 1
ATOM 618 C CA . LEU A 1 78 ? -7.150 2.483 -1.624 1.00 97.75 78 LEU A CA 1
ATOM 619 C C . LEU A 1 78 ? -7.808 3.103 -2.854 1.00 97.75 78 LEU A C 1
ATOM 621 O O . LEU A 1 78 ? -7.969 4.315 -2.862 1.0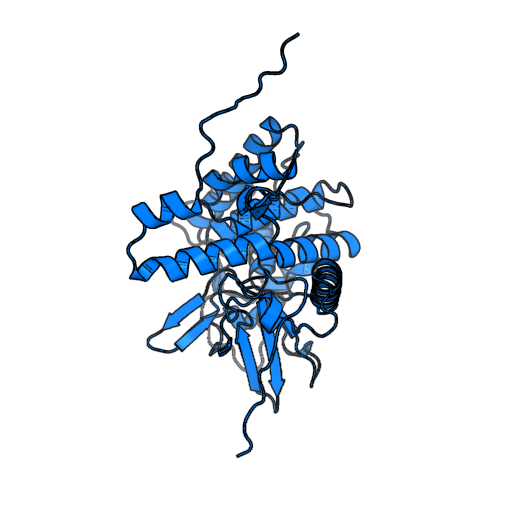0 97.75 78 LEU A O 1
ATOM 625 N N . VAL A 1 79 ? -8.268 2.320 -3.839 1.00 96.81 79 VAL A N 1
ATOM 626 C CA . VAL A 1 79 ? -8.951 2.865 -5.032 1.00 96.81 79 VAL A CA 1
ATOM 627 C C . VAL A 1 79 ? -10.226 3.633 -4.668 1.00 96.81 79 VAL A C 1
ATOM 629 O O . VAL A 1 79 ? -10.436 4.721 -5.206 1.00 96.81 79 VAL A O 1
ATOM 632 N N . ALA A 1 80 ? -11.030 3.105 -3.742 1.00 95.69 80 ALA A N 1
ATOM 633 C CA . ALA A 1 80 ? -12.345 3.634 -3.381 1.00 95.69 80 ALA A CA 1
ATOM 634 C C . ALA A 1 80 ? -12.341 5.047 -2.794 1.00 95.69 80 ALA A C 1
ATOM 636 O O . ALA A 1 80 ? -13.268 5.805 -3.075 1.00 95.69 80 ALA A O 1
ATOM 637 N N . GLN A 1 81 ? -11.301 5.405 -2.037 1.00 94.69 81 GLN A N 1
ATOM 638 C CA . GLN A 1 81 ? -11.206 6.720 -1.399 1.00 94.69 81 GLN A CA 1
ATOM 639 C C . GLN A 1 81 ? -11.334 7.862 -2.423 1.00 94.69 81 GLN A C 1
ATOM 641 O O . GLN A 1 81 ? -10.644 7.880 -3.447 1.00 94.69 81 GLN A O 1
ATOM 646 N N . GLU A 1 82 ? -12.212 8.825 -2.165 1.00 90.69 82 GLU A N 1
ATOM 647 C CA . GLU A 1 82 ? -12.423 9.949 -3.080 1.00 90.69 82 GLU A CA 1
ATOM 648 C C . GLU A 1 82 ? -11.196 10.866 -3.142 1.00 90.69 82 GLU A C 1
ATOM 650 O O . GLU A 1 82 ? -10.487 11.040 -2.157 1.00 90.69 82 GLU A O 1
ATOM 655 N N . CYS A 1 83 ? -10.925 11.432 -4.322 1.00 88.88 83 CYS A N 1
ATOM 656 C CA . CYS A 1 83 ? -9.814 12.367 -4.488 1.00 88.88 83 CYS A CA 1
ATOM 657 C C . CYS A 1 83 ? -10.303 13.784 -4.164 1.00 88.88 83 CYS A C 1
ATOM 659 O O . CYS A 1 83 ? -11.125 14.312 -4.916 1.00 88.88 83 CYS A O 1
ATOM 661 N N . GLU A 1 84 ? -9.810 14.396 -3.086 1.00 87.75 84 GLU A N 1
ATOM 662 C CA . GLU A 1 84 ? -10.206 15.737 -2.621 1.00 87.75 84 GLU A CA 1
ATOM 663 C C . GLU A 1 84 ? -9.917 16.797 -3.698 1.00 87.75 84 GLU A C 1
ATOM 665 O O . GLU A 1 84 ? -10.724 17.692 -3.945 1.00 87.75 84 GLU A O 1
ATOM 670 N N . THR A 1 85 ? -8.797 16.643 -4.407 1.00 82.12 85 THR A N 1
ATOM 671 C CA . THR A 1 85 ? -8.392 17.494 -5.537 1.00 82.12 85 THR A CA 1
ATOM 672 C C . THR A 1 85 ? -9.177 17.239 -6.828 1.00 82.12 85 THR A C 1
ATOM 674 O O . THR A 1 85 ? -9.064 18.011 -7.780 1.00 82.12 85 THR A O 1
ATOM 677 N N . GLY A 1 86 ? -9.940 16.142 -6.915 1.00 84.50 86 GLY A N 1
ATOM 678 C CA . GLY A 1 86 ? -10.583 15.696 -8.154 1.00 84.50 86 GLY A CA 1
ATOM 679 C C . GLY A 1 86 ? -9.606 15.244 -9.251 1.00 84.50 86 GLY A C 1
ATOM 680 O O . GLY A 1 86 ? -10.047 14.961 -10.364 1.00 84.50 86 GLY A O 1
ATOM 681 N N . SER A 1 87 ? -8.305 15.148 -8.949 1.00 89.12 87 SER A N 1
ATOM 682 C CA . SER A 1 87 ? -7.242 14.905 -9.929 1.00 89.12 87 SER A CA 1
ATOM 683 C C . SER A 1 87 ? -7.339 13.535 -10.606 1.00 89.12 87 SER A C 1
ATOM 685 O O . SER A 1 87 ? -7.303 12.480 -9.961 1.00 89.12 87 SER A O 1
ATOM 687 N N . ASP A 1 88 ? -7.384 13.547 -11.939 1.00 88.81 88 ASP A N 1
ATOM 688 C CA . ASP A 1 88 ? -7.302 12.333 -12.755 1.00 88.81 88 ASP A CA 1
ATOM 689 C C . ASP A 1 88 ? -5.936 11.651 -12.629 1.00 88.81 88 ASP A C 1
ATOM 691 O O . ASP A 1 88 ? -5.867 10.423 -12.630 1.00 88.81 88 ASP A O 1
ATOM 695 N N . ALA A 1 89 ? -4.858 12.431 -12.480 1.00 91.19 89 ALA A N 1
ATOM 696 C CA . ALA A 1 89 ? -3.507 11.906 -12.302 1.00 91.19 89 ALA A CA 1
ATOM 697 C C . ALA A 1 89 ? -3.398 11.114 -10.994 1.00 91.19 89 ALA A C 1
ATOM 699 O O . ALA A 1 89 ? -2.872 9.998 -10.976 1.00 91.19 89 ALA A O 1
ATOM 700 N N . LEU A 1 90 ? -3.969 11.644 -9.908 1.00 92.62 90 LEU A N 1
ATOM 701 C CA . LEU A 1 90 ? -4.007 10.962 -8.618 1.00 92.62 90 LEU A CA 1
ATOM 702 C C . LEU A 1 90 ? -4.836 9.675 -8.698 1.00 92.62 90 LEU A C 1
ATOM 704 O O . LEU A 1 90 ? -4.380 8.615 -8.264 1.00 92.62 90 LEU A O 1
ATOM 708 N N . ARG A 1 91 ? -6.024 9.729 -9.316 1.00 92.12 91 ARG A N 1
ATOM 709 C CA . ARG A 1 91 ? -6.883 8.549 -9.511 1.00 92.12 91 ARG A CA 1
ATOM 710 C C . ARG A 1 91 ? -6.179 7.462 -10.323 1.00 92.12 91 ARG A C 1
ATOM 712 O O . ARG A 1 91 ? -6.195 6.298 -9.927 1.00 92.12 91 ARG A O 1
ATOM 719 N N . GLN A 1 92 ? -5.532 7.840 -11.421 1.00 92.50 92 GLN A N 1
ATOM 720 C CA . GLN A 1 92 ? -4.769 6.927 -12.267 1.00 92.50 92 GLN A CA 1
ATOM 721 C C . GLN A 1 92 ? -3.597 6.302 -11.504 1.00 92.50 92 GLN A C 1
ATOM 723 O O . GLN A 1 92 ? -3.442 5.081 -11.529 1.00 92.50 92 GLN A O 1
ATOM 728 N N . THR A 1 93 ? -2.850 7.110 -10.748 1.00 94.75 93 THR A N 1
ATOM 729 C CA . THR A 1 93 ? -1.729 6.639 -9.921 1.00 94.75 93 THR A CA 1
ATOM 730 C C . THR A 1 93 ? -2.188 5.599 -8.900 1.00 94.75 93 THR A C 1
ATOM 732 O O . THR A 1 93 ? -1.533 4.574 -8.735 1.00 94.75 93 THR A O 1
ATOM 735 N N . LYS A 1 94 ? -3.343 5.802 -8.249 1.00 96.19 94 LYS A N 1
ATOM 736 C CA . LYS A 1 94 ? -3.908 4.826 -7.300 1.00 96.19 94 LYS A CA 1
ATOM 737 C C . LYS A 1 94 ? -4.207 3.483 -7.964 1.00 96.19 94 LYS A C 1
ATOM 739 O O . LYS A 1 94 ? -3.876 2.443 -7.401 1.00 96.19 94 LYS A O 1
ATOM 744 N N . ILE A 1 95 ? -4.821 3.496 -9.149 1.00 95.88 95 ILE A N 1
ATOM 745 C CA . ILE A 1 95 ? -5.170 2.264 -9.868 1.00 95.88 95 ILE A CA 1
ATOM 746 C C . ILE A 1 95 ? -3.901 1.544 -10.343 1.00 95.88 95 ILE A C 1
ATOM 748 O O . ILE A 1 95 ? -3.789 0.333 -10.160 1.00 95.88 95 ILE A O 1
ATOM 752 N N . GLN A 1 96 ? -2.934 2.276 -10.907 1.00 95.94 96 GLN A N 1
ATOM 753 C CA . GLN A 1 96 ? -1.652 1.710 -11.336 1.00 95.94 96 GLN A CA 1
ATOM 754 C C . GLN A 1 96 ? -0.884 1.111 -10.148 1.00 95.94 96 GLN A C 1
ATOM 756 O O . GLN A 1 96 ? -0.418 -0.023 -10.233 1.00 95.94 96 GLN A O 1
ATOM 761 N N . LEU A 1 97 ? -0.816 1.821 -9.015 1.00 97.56 97 LEU A N 1
ATOM 762 C CA . LEU A 1 97 ? -0.175 1.326 -7.795 1.00 97.56 97 LEU A CA 1
ATOM 763 C C . LEU A 1 97 ? -0.809 0.015 -7.322 1.00 97.56 97 LEU A C 1
ATOM 765 O O . LEU A 1 97 ? -0.108 -0.958 -7.055 1.00 97.56 97 LEU A O 1
ATOM 769 N N . VAL A 1 98 ? -2.140 -0.021 -7.250 1.00 97.94 98 VAL A N 1
ATOM 770 C CA . VAL A 1 98 ? -2.895 -1.212 -6.848 1.00 97.94 98 VAL A CA 1
ATOM 771 C C . VAL A 1 98 ? -2.634 -2.379 -7.793 1.00 97.94 98 VAL A C 1
ATOM 773 O O . VAL A 1 98 ? -2.389 -3.493 -7.332 1.00 97.94 98 VAL A O 1
ATOM 776 N N . ALA A 1 99 ? -2.624 -2.128 -9.100 1.00 97.62 99 ALA A N 1
ATOM 777 C CA . ALA A 1 99 ? -2.341 -3.145 -10.100 1.00 97.62 99 ALA A CA 1
ATOM 778 C C . ALA A 1 99 ? -0.916 -3.712 -9.977 1.00 97.62 99 ALA A C 1
ATOM 780 O O . ALA A 1 99 ? -0.727 -4.928 -10.069 1.00 97.62 99 ALA A O 1
ATOM 781 N N . VAL A 1 100 ? 0.073 -2.851 -9.719 1.00 97.31 100 VAL A N 1
ATOM 782 C CA . VAL A 1 100 ? 1.472 -3.238 -9.488 1.00 97.31 100 VAL A CA 1
ATOM 783 C C . VAL A 1 100 ? 1.601 -4.075 -8.216 1.00 97.31 100 VAL A C 1
ATOM 785 O O . VAL A 1 100 ? 2.143 -5.179 -8.278 1.00 97.31 100 VAL A O 1
ATOM 788 N N . ILE A 1 101 ? 1.049 -3.622 -7.085 1.00 97.00 101 ILE A N 1
ATOM 789 C CA . ILE A 1 101 ? 1.104 -4.360 -5.811 1.00 97.00 101 ILE A CA 1
ATOM 790 C C . ILE A 1 101 ? 0.430 -5.734 -5.951 1.00 97.00 101 ILE A C 1
ATOM 792 O O . ILE A 1 101 ? 1.055 -6.749 -5.646 1.00 97.00 101 ILE A O 1
ATOM 796 N N . ASN A 1 102 ? -0.782 -5.787 -6.517 1.00 97.06 102 ASN A N 1
ATOM 797 C CA . ASN A 1 102 ? -1.535 -7.029 -6.752 1.00 97.06 102 ASN A CA 1
ATOM 798 C C . ASN A 1 102 ? -0.809 -8.026 -7.680 1.00 97.06 102 ASN A C 1
ATOM 800 O O . ASN A 1 102 ? -1.094 -9.228 -7.707 1.00 97.06 102 ASN A O 1
ATOM 804 N N . SER A 1 103 ? 0.143 -7.532 -8.472 1.00 95.69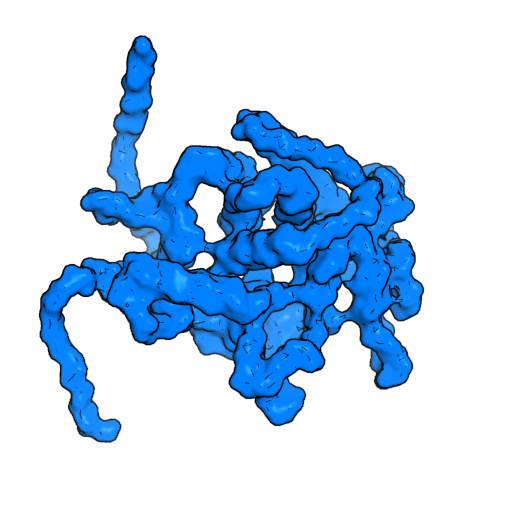 103 SER A N 1
ATOM 805 C CA . SER A 1 103 ? 0.906 -8.343 -9.421 1.00 95.69 103 SER A CA 1
ATOM 806 C C . SER A 1 103 ? 2.258 -8.809 -8.890 1.00 95.69 103 SER A C 1
ATOM 808 O O . SER A 1 103 ? 2.988 -9.477 -9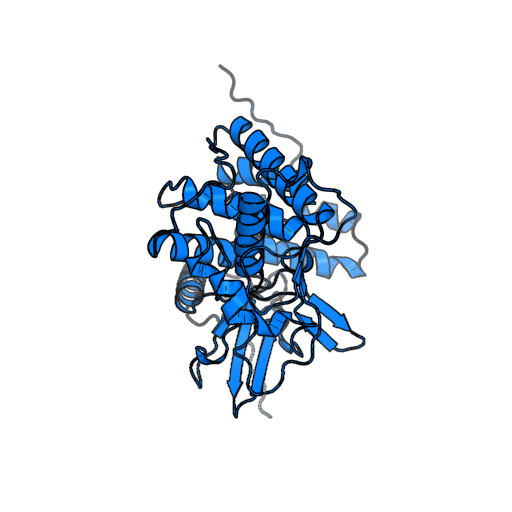.612 1.00 95.69 103 SER A O 1
ATOM 810 N N . GLY A 1 104 ? 2.588 -8.509 -7.633 1.00 91.19 104 GLY A N 1
ATOM 811 C CA . GLY A 1 104 ? 3.854 -8.891 -6.995 1.00 91.19 104 GLY A CA 1
ATOM 812 C C . GLY A 1 104 ? 4.658 -7.700 -6.478 1.00 91.19 104 GLY A C 1
ATOM 813 O O . GLY A 1 104 ? 5.691 -7.897 -5.829 1.00 91.19 104 GLY A O 1
ATOM 814 N N . GLY A 1 105 ? 4.178 -6.481 -6.743 1.00 91.94 105 GLY A N 1
ATOM 815 C CA . GLY A 1 105 ? 4.796 -5.233 -6.335 1.00 91.94 105 GLY A CA 1
ATOM 816 C C . GLY A 1 105 ? 6.218 -5.153 -6.852 1.00 91.94 105 GLY A C 1
ATOM 817 O O . GLY A 1 105 ? 6.507 -5.307 -8.032 1.00 91.94 105 GLY A O 1
ATOM 818 N N . ILE A 1 106 ? 7.137 -4.961 -5.934 1.00 87.00 106 ILE A N 1
ATOM 819 C CA . ILE A 1 106 ? 8.546 -4.816 -6.248 1.00 87.00 106 ILE A CA 1
ATOM 820 C C . ILE A 1 106 ? 9.236 -6.132 -6.663 1.00 87.00 106 ILE A C 1
ATOM 822 O O . ILE A 1 106 ? 10.234 -6.093 -7.370 1.00 87.00 106 ILE A O 1
ATOM 826 N N . ASN A 1 107 ? 8.646 -7.301 -6.364 1.00 86.94 107 ASN A N 1
ATOM 827 C CA . ASN A 1 107 ? 9.126 -8.598 -6.878 1.00 86.94 107 ASN A CA 1
ATOM 828 C C . ASN A 1 107 ? 8.865 -8.787 -8.383 1.00 86.94 107 ASN A C 1
ATOM 830 O O . ASN A 1 107 ? 9.234 -9.816 -8.949 1.00 86.94 107 ASN A O 1
ATOM 834 N N . ILE A 1 108 ? 8.214 -7.818 -9.039 1.00 90.31 108 ILE A N 1
ATOM 835 C CA . ILE A 1 108 ? 8.212 -7.716 -10.501 1.00 90.31 108 ILE A CA 1
ATOM 836 C C . ILE A 1 108 ? 9.649 -7.591 -11.022 1.00 90.31 108 ILE A C 1
ATOM 838 O O . ILE A 1 108 ? 9.932 -8.054 -12.126 1.00 90.31 108 ILE A O 1
ATOM 842 N N . PHE A 1 109 ? 10.551 -7.010 -10.232 1.00 87.06 109 PHE A N 1
ATOM 843 C CA . PHE A 1 109 ? 11.938 -6.783 -10.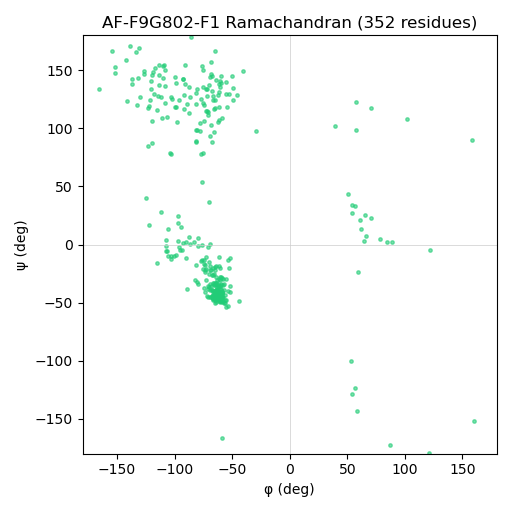598 1.00 87.06 109 PHE A CA 1
ATOM 844 C C . PHE A 1 109 ? 12.861 -7.723 -9.823 1.00 87.06 109 PHE A C 1
ATOM 846 O O . PHE A 1 109 ? 12.698 -7.951 -8.624 1.00 87.06 109 PHE A O 1
ATOM 853 N N . ASP A 1 110 ? 13.825 -8.278 -10.542 1.00 83.56 110 ASP A N 1
ATOM 854 C CA . ASP A 1 110 ? 14.908 -9.087 -10.011 1.00 83.56 110 ASP A CA 1
ATOM 855 C C . ASP A 1 110 ? 16.195 -8.286 -10.166 1.00 83.56 110 ASP A C 1
ATOM 857 O O . ASP A 1 110 ? 16.653 -8.042 -11.287 1.00 83.56 110 ASP A O 1
ATOM 861 N N . PHE A 1 111 ? 16.714 -7.821 -9.038 1.00 78.31 111 PHE A N 1
ATOM 862 C CA . PHE A 1 111 ? 17.971 -7.096 -8.945 1.00 78.31 111 PHE A CA 1
ATOM 863 C C . PHE A 1 111 ? 19.066 -8.135 -8.736 1.00 78.31 111 PHE A C 1
ATOM 865 O O . PHE A 1 111 ? 18.986 -8.925 -7.793 1.00 78.31 111 PHE A O 1
ATOM 872 N N . GLU A 1 112 ? 20.038 -8.192 -9.643 1.00 70.94 112 GLU A N 1
ATOM 873 C CA . GLU A 1 112 ? 21.143 -9.131 -9.501 1.00 70.94 112 GLU A CA 1
ATOM 874 C C . GLU A 1 112 ? 22.000 -8.721 -8.304 1.00 70.94 112 GLU A C 1
ATOM 876 O O . GLU A 1 112 ? 22.351 -7.555 -8.127 1.00 70.94 112 GLU A O 1
ATOM 881 N N . ASP A 1 113 ? 22.295 -9.716 -7.472 1.00 57.12 113 ASP A N 1
ATOM 882 C CA . ASP A 1 113 ? 23.051 -9.622 -6.225 1.00 57.12 113 ASP A CA 1
ATOM 883 C C . ASP A 1 113 ? 24.553 -9.491 -6.550 1.00 57.12 113 ASP A C 1
ATOM 885 O O . ASP A 1 113 ? 25.382 -10.310 -6.153 1.00 57.12 113 ASP A O 1
ATOM 889 N N . GLU A 1 114 ? 24.925 -8.517 -7.383 1.00 50.84 114 GLU A N 1
ATOM 890 C CA . GLU A 1 114 ? 26.333 -8.179 -7.543 1.00 50.84 114 GLU A CA 1
ATOM 891 C C . GLU A 1 114 ? 26.750 -7.429 -6.287 1.00 50.84 114 GLU A C 1
ATOM 893 O O . GLU A 1 114 ? 26.346 -6.289 -6.072 1.00 50.84 114 GLU A O 1
ATOM 898 N N . SER A 1 115 ? 27.518 -8.127 -5.444 1.00 46.03 115 SER A N 1
ATOM 899 C CA . SER A 1 115 ? 28.232 -7.620 -4.275 1.00 46.03 115 SER A CA 1
ATOM 900 C C . SER A 1 115 ? 28.617 -6.156 -4.467 1.00 46.03 115 SER A C 1
ATOM 902 O O . SER A 1 115 ? 29.605 -5.848 -5.140 1.00 46.03 115 SER A O 1
ATOM 904 N N . LEU A 1 116 ? 27.794 -5.273 -3.908 1.00 49.62 116 LEU A N 1
ATOM 905 C CA . LEU A 1 116 ? 27.990 -3.838 -3.954 1.00 49.62 116 LEU A CA 1
ATOM 906 C C . LEU A 1 116 ? 29.295 -3.565 -3.221 1.00 49.62 116 LEU A C 1
ATOM 908 O O . LEU A 1 116 ? 29.373 -3.718 -2.005 1.00 49.62 116 LEU A O 1
ATOM 912 N N . GLY A 1 117 ? 30.349 -3.257 -3.972 1.00 45.09 117 GLY A N 1
ATOM 913 C CA . GLY A 1 117 ? 31.578 -2.762 -3.374 1.00 45.09 117 GLY A CA 1
ATOM 914 C C . GLY A 1 117 ? 31.275 -1.466 -2.624 1.00 45.09 117 GLY A C 1
ATOM 915 O O . GLY A 1 117 ? 30.456 -0.668 -3.084 1.00 45.09 117 GLY A O 1
ATOM 916 N N . ASP A 1 118 ? 31.958 -1.254 -1.498 1.00 49.88 118 ASP A N 1
ATOM 917 C CA . ASP A 1 118 ? 31.743 -0.131 -0.568 1.00 49.88 118 ASP A CA 1
ATOM 918 C C . ASP A 1 118 ? 31.798 1.275 -1.220 1.00 49.88 118 ASP A C 1
ATOM 920 O O . ASP A 1 118 ? 31.351 2.246 -0.615 1.00 49.88 118 ASP A O 1
ATOM 924 N N . ASP A 1 119 ? 32.293 1.398 -2.460 1.00 46.25 119 ASP A N 1
ATOM 925 C CA . ASP A 1 119 ? 32.526 2.672 -3.158 1.00 46.25 119 ASP A CA 1
ATOM 926 C C . ASP A 1 119 ? 31.540 2.992 -4.307 1.00 46.25 119 ASP A C 1
ATOM 928 O O . ASP A 1 119 ? 31.653 4.046 -4.942 1.00 46.25 119 ASP A O 1
ATOM 932 N N . THR A 1 120 ? 30.569 2.123 -4.623 1.00 50.34 120 THR A N 1
ATOM 933 C CA . THR A 1 120 ? 29.549 2.433 -5.651 1.00 50.34 120 THR A CA 1
ATOM 934 C C . THR A 1 120 ? 28.352 3.183 -5.053 1.00 50.34 120 THR A C 1
ATOM 936 O O . THR A 1 120 ? 27.862 2.768 -4.002 1.00 50.34 120 THR A O 1
ATOM 939 N N . PRO A 1 121 ? 27.835 4.260 -5.697 1.00 51.97 121 PRO A N 1
ATOM 940 C CA . PRO A 1 121 ? 26.597 4.908 -5.266 1.00 51.97 121 PRO A CA 1
ATOM 941 C C . PRO A 1 121 ? 25.515 3.853 -5.072 1.00 51.97 121 PRO A C 1
ATOM 943 O O . PRO A 1 121 ? 25.370 2.983 -5.932 1.00 51.97 121 PRO A O 1
ATOM 946 N N . SER A 1 122 ? 24.774 3.934 -3.960 1.00 59.62 122 SER A N 1
ATOM 947 C CA . SER A 1 122 ? 23.749 2.940 -3.638 1.00 59.62 122 SER A CA 1
ATOM 948 C C . SER A 1 122 ? 22.898 2.644 -4.884 1.00 59.62 122 SER A C 1
ATOM 950 O O . SER A 1 122 ? 22.406 3.592 -5.513 1.00 59.62 122 SER A O 1
ATOM 952 N N . PRO A 1 123 ? 22.706 1.366 -5.260 1.00 60.53 123 PRO A N 1
ATOM 953 C CA . PRO A 1 123 ? 21.912 0.968 -6.427 1.00 60.53 123 PRO A CA 1
ATOM 954 C C . PRO A 1 123 ? 20.502 1.576 -6.430 1.00 60.53 123 PRO A C 1
ATOM 956 O O . PRO A 1 123 ? 19.893 1.741 -7.491 1.00 60.53 123 PRO A O 1
ATOM 959 N N . LEU A 1 124 ? 20.017 2.005 -5.259 1.00 67.25 124 LEU A N 1
ATOM 960 C CA . LEU A 1 124 ? 18.804 2.792 -5.095 1.00 67.25 124 LEU A CA 1
ATOM 961 C C . LEU A 1 124 ? 18.794 4.081 -5.916 1.00 67.25 124 LEU A C 1
ATOM 963 O O . LEU A 1 124 ? 17.800 4.374 -6.572 1.00 67.25 124 LEU A O 1
ATOM 967 N N . HIS A 1 125 ? 19.873 4.865 -5.882 1.00 72.38 125 HIS A N 1
ATOM 968 C CA . HIS A 1 125 ? 19.907 6.171 -6.539 1.00 72.38 125 HIS A CA 1
ATOM 969 C C . HIS A 1 125 ? 19.739 6.018 -8.053 1.00 72.38 125 HIS A C 1
ATOM 971 O O . HIS A 1 125 ? 19.047 6.804 -8.698 1.00 72.38 125 HIS A O 1
ATOM 977 N N . HIS A 1 126 ? 20.315 4.961 -8.626 1.00 75.50 126 HIS A N 1
ATOM 978 C CA . HIS A 1 126 ? 20.121 4.634 -10.031 1.00 75.50 126 HIS A CA 1
ATOM 979 C C . HIS A 1 126 ? 18.671 4.217 -10.315 1.00 75.50 126 HIS A C 1
ATOM 981 O O . HIS A 1 126 ? 18.071 4.738 -11.256 1.00 75.50 126 HIS A O 1
ATOM 987 N N . ALA A 1 127 ? 18.082 3.344 -9.490 1.00 79.62 127 ALA A N 1
ATOM 988 C CA . ALA A 1 127 ? 16.702 2.885 -9.665 1.00 79.62 127 ALA A CA 1
ATOM 989 C C . ALA A 1 127 ? 15.668 4.021 -9.526 1.00 79.62 127 ALA A C 1
ATOM 991 O O . ALA A 1 127 ? 14.767 4.144 -10.356 1.00 79.62 127 ALA A O 1
ATOM 992 N N . VAL A 1 128 ? 15.829 4.888 -8.523 1.00 83.94 128 VAL A N 1
ATOM 993 C CA . VAL A 1 128 ? 14.986 6.073 -8.284 1.00 83.94 128 VAL A CA 1
ATOM 994 C C . VAL A 1 128 ? 15.070 7.044 -9.459 1.00 83.94 128 VAL A C 1
ATOM 996 O O . VAL A 1 128 ? 14.043 7.468 -9.980 1.00 83.94 128 VAL A O 1
ATOM 999 N N . ASN A 1 129 ? 16.276 7.343 -9.950 1.00 83.44 129 ASN A N 1
ATOM 1000 C CA . ASN A 1 129 ? 16.447 8.250 -11.089 1.00 83.44 129 ASN A CA 1
ATOM 1001 C C . ASN A 1 129 ? 15.882 7.695 -12.401 1.00 83.44 129 ASN A C 1
ATOM 1003 O O . ASN A 1 129 ? 15.511 8.470 -13.282 1.00 83.44 129 ASN A O 1
ATOM 1007 N N . GLY A 1 130 ? 15.814 6.369 -12.536 1.00 84.69 130 GLY A N 1
ATOM 1008 C CA . GLY A 1 130 ? 15.183 5.711 -13.675 1.00 84.69 130 GLY A CA 1
ATOM 1009 C C . GLY A 1 130 ? 13.652 5.711 -13.629 1.00 84.69 130 GLY A C 1
ATOM 1010 O O . GLY A 1 130 ? 13.029 5.405 -14.641 1.00 84.69 130 GLY A O 1
ATOM 1011 N N . CYS A 1 131 ? 13.027 6.036 -12.493 1.00 89.50 131 CYS A N 1
ATOM 1012 C CA . CYS A 1 131 ? 11.570 6.044 -12.368 1.00 89.50 131 CYS A CA 1
ATOM 1013 C C . CYS A 1 131 ? 10.925 7.167 -13.192 1.00 89.50 131 CYS A C 1
ATOM 1015 O O . CYS A 1 131 ? 11.464 8.268 -13.304 1.00 89.50 131 CYS A O 1
ATOM 1017 N N . THR A 1 132 ? 9.724 6.914 -13.723 1.00 90.12 132 THR A N 1
ATOM 1018 C CA . THR A 1 132 ? 8.951 7.905 -14.495 1.00 90.12 132 THR A CA 1
ATOM 1019 C C . THR A 1 132 ? 7.458 7.893 -14.164 1.00 90.12 132 THR A C 1
ATOM 1021 O O . THR A 1 132 ? 6.952 6.972 -13.520 1.00 90.12 132 THR A O 1
ATOM 1024 N N . GLY A 1 133 ? 6.740 8.894 -14.680 1.00 90.38 133 GLY A N 1
ATOM 1025 C CA . GLY A 1 133 ? 5.296 9.055 -14.525 1.00 90.38 133 GLY A CA 1
ATOM 1026 C C . GLY A 1 133 ? 4.915 9.814 -13.255 1.00 90.38 133 GLY A C 1
ATOM 1027 O O . GLY A 1 133 ? 5.769 10.315 -12.522 1.00 90.38 133 GLY A O 1
ATOM 1028 N N . TYR A 1 134 ? 3.612 9.861 -12.981 1.00 93.44 134 TYR A N 1
ATOM 1029 C CA . TYR A 1 134 ? 3.020 10.663 -11.908 1.00 93.44 134 TYR A CA 1
ATOM 1030 C C . TYR A 1 134 ? 3.660 10.444 -10.529 1.00 93.44 134 TYR A C 1
ATOM 1032 O O . TYR A 1 134 ? 3.905 11.405 -9.802 1.00 93.44 134 TYR A O 1
ATOM 1040 N N . SER A 1 135 ? 3.980 9.197 -10.174 1.00 92.88 135 SER A N 1
ATOM 1041 C CA . SER A 1 135 ? 4.494 8.833 -8.848 1.00 92.88 135 SER A CA 1
ATOM 1042 C C . SER A 1 135 ? 5.997 9.042 -8.655 1.00 92.88 135 SER A C 1
ATOM 1044 O O . SER A 1 135 ? 6.510 8.687 -7.596 1.00 92.88 135 SER A O 1
ATOM 1046 N N . LYS A 1 136 ? 6.728 9.569 -9.645 1.00 92.62 136 LYS A N 1
ATOM 1047 C CA . LYS A 1 136 ? 8.185 9.749 -9.549 1.00 92.62 136 LYS A CA 1
ATOM 1048 C C . LYS A 1 136 ? 8.638 10.536 -8.301 1.00 92.62 136 LYS A C 1
ATOM 1050 O O . LYS A 1 136 ? 9.586 10.081 -7.672 1.00 92.62 136 LYS A O 1
ATOM 1055 N N . PRO A 1 137 ? 7.958 11.608 -7.840 1.00 93.25 137 PRO A N 1
ATOM 1056 C CA . PRO A 1 137 ? 8.333 12.292 -6.593 1.00 93.25 137 PRO A CA 1
ATOM 1057 C C . PRO A 1 137 ? 8.261 11.427 -5.321 1.00 93.25 137 PRO A C 1
ATOM 1059 O O . PRO A 1 137 ? 8.686 11.867 -4.257 1.00 93.25 137 PRO A O 1
ATOM 1062 N N . LEU A 1 138 ? 7.676 10.227 -5.405 1.00 92.81 138 LEU A N 1
ATOM 1063 C CA . LEU A 1 138 ? 7.517 9.289 -4.295 1.00 92.81 138 LEU A CA 1
ATOM 1064 C C . LEU A 1 138 ? 8.459 8.082 -4.388 1.00 92.81 138 LEU A C 1
ATOM 1066 O O . LEU A 1 138 ? 8.459 7.258 -3.478 1.00 92.81 138 LEU A O 1
ATOM 1070 N N . SER A 1 139 ? 9.225 7.922 -5.475 1.00 90.56 139 SER A N 1
ATOM 1071 C CA . SER A 1 139 ? 9.949 6.670 -5.756 1.00 90.56 139 SER A CA 1
ATOM 1072 C C . SER A 1 139 ? 11.043 6.318 -4.743 1.00 90.56 139 SER A C 1
ATOM 1074 O O . SER A 1 139 ? 11.431 5.158 -4.658 1.00 90.56 139 SER A O 1
ATOM 1076 N N . ASP A 1 140 ? 11.518 7.289 -3.967 1.00 86.88 140 ASP A N 1
ATOM 1077 C CA . ASP A 1 140 ? 12.490 7.121 -2.881 1.00 86.88 140 ASP A CA 1
ATOM 1078 C C . ASP A 1 140 ? 11.838 6.895 -1.502 1.00 86.88 140 ASP A C 1
ATOM 1080 O O . ASP A 1 140 ? 12.529 6.744 -0.495 1.00 86.88 140 ASP A O 1
ATOM 1084 N N . GLN A 1 141 ? 10.504 6.840 -1.439 1.00 88.81 141 GLN A N 1
ATOM 1085 C CA . GLN A 1 141 ? 9.736 6.689 -0.197 1.00 88.81 141 GLN A CA 1
ATOM 1086 C C . GLN A 1 141 ? 9.333 5.231 0.070 1.00 88.81 141 GLN A C 1
ATOM 1088 O O . GLN A 1 141 ? 8.431 4.968 0.865 1.00 88.81 141 GLN A O 1
ATOM 1093 N N . GLY A 1 142 ? 9.995 4.270 -0.577 1.00 89.38 142 GLY A N 1
ATOM 1094 C CA . GLY A 1 142 ? 9.856 2.839 -0.315 1.00 89.38 142 GLY A CA 1
ATOM 1095 C C . GLY A 1 142 ? 9.404 1.996 -1.507 1.00 89.38 142 GLY A C 1
ATOM 1096 O O . GLY A 1 142 ? 9.186 2.472 -2.624 1.00 89.38 142 GLY A O 1
ATOM 1097 N N . ASN A 1 143 ? 9.270 0.692 -1.259 1.00 90.75 143 ASN A N 1
ATOM 1098 C CA . ASN A 1 143 ? 9.210 -0.317 -2.317 1.00 90.75 143 ASN A CA 1
ATOM 1099 C C . ASN A 1 143 ? 7.965 -0.216 -3.209 1.00 90.75 143 ASN A C 1
ATOM 1101 O O . ASN A 1 143 ? 8.050 -0.534 -4.393 1.00 90.75 143 ASN A O 1
ATOM 1105 N N . MET A 1 144 ? 6.810 0.195 -2.669 1.00 94.38 144 MET A N 1
ATOM 1106 C CA . MET A 1 144 ? 5.575 0.286 -3.458 1.00 94.38 144 MET A CA 1
ATOM 1107 C C . MET A 1 144 ? 5.686 1.369 -4.538 1.00 94.38 144 MET A C 1
ATOM 1109 O O . MET A 1 144 ? 5.314 1.141 -5.690 1.00 94.38 144 MET A O 1
ATOM 1113 N N . TRP A 1 145 ? 6.249 2.526 -4.180 1.00 94.56 145 TRP A N 1
ATOM 1114 C CA . TRP A 1 145 ? 6.438 3.647 -5.098 1.00 94.56 145 TRP A CA 1
ATOM 1115 C C . TRP A 1 145 ? 7.554 3.394 -6.102 1.00 94.56 145 TRP A C 1
ATOM 1117 O O . TRP A 1 145 ? 7.376 3.673 -7.289 1.00 94.56 145 TRP A O 1
ATOM 1127 N N . LEU A 1 146 ? 8.665 2.805 -5.648 1.00 91.56 146 LEU A N 1
ATOM 1128 C CA . LEU A 1 146 ? 9.756 2.386 -6.524 1.00 91.56 146 LEU A CA 1
ATOM 1129 C C . LEU A 1 146 ? 9.262 1.394 -7.587 1.00 91.56 146 LEU A C 1
ATOM 1131 O O . LEU A 1 146 ? 9.544 1.561 -8.772 1.00 91.56 146 LEU A O 1
ATOM 1135 N N . ALA A 1 147 ? 8.462 0.399 -7.187 1.00 92.88 147 ALA A N 1
ATOM 1136 C CA . ALA A 1 147 ? 7.921 -0.598 -8.109 1.00 92.88 147 ALA A CA 1
ATOM 1137 C C . ALA A 1 147 ? 7.057 0.042 -9.199 1.00 92.88 147 ALA A C 1
ATOM 1139 O O . ALA A 1 147 ? 7.186 -0.303 -10.374 1.00 92.88 147 ALA A O 1
ATOM 1140 N N . LEU A 1 148 ? 6.195 0.988 -8.817 1.00 95.19 148 LEU A N 1
ATOM 1141 C CA . LEU A 1 148 ? 5.346 1.708 -9.760 1.00 95.19 148 LEU A CA 1
ATOM 1142 C C . LEU A 1 148 ? 6.176 2.556 -10.735 1.00 95.19 148 LEU A C 1
ATOM 1144 O O . LEU A 1 148 ? 5.947 2.498 -11.943 1.00 95.19 148 LEU A O 1
ATOM 1148 N N . GLY A 1 149 ? 7.165 3.296 -10.230 1.00 92.81 149 GLY A N 1
ATOM 1149 C CA . GLY A 1 149 ? 8.035 4.136 -11.053 1.00 92.81 149 GLY A CA 1
ATOM 1150 C C . GLY A 1 149 ? 8.836 3.338 -12.087 1.00 92.81 149 GLY A C 1
ATOM 1151 O O . GLY A 1 149 ? 8.879 3.721 -13.259 1.00 92.81 149 GLY A O 1
ATOM 1152 N N . LEU A 1 150 ? 9.408 2.199 -11.681 1.00 91.06 150 LEU A N 1
ATOM 1153 C CA . LEU A 1 150 ? 10.131 1.287 -12.574 1.00 91.06 150 LEU A CA 1
ATOM 1154 C C . LEU A 1 150 ? 9.200 0.610 -13.589 1.00 91.06 150 LEU A C 1
ATOM 1156 O O . LEU A 1 150 ? 9.558 0.453 -14.758 1.00 91.06 150 LEU A O 1
ATOM 1160 N N . TRP A 1 151 ? 7.990 0.226 -13.169 1.00 93.25 151 TRP A N 1
ATOM 1161 C CA . TRP A 1 151 ? 7.006 -0.393 -14.059 1.00 93.25 151 TRP A CA 1
ATOM 1162 C C . TRP A 1 151 ? 6.543 0.579 -15.147 1.00 93.25 151 TRP A C 1
ATOM 1164 O O . TRP A 1 151 ? 6.509 0.204 -16.320 1.00 93.25 151 TRP A O 1
ATOM 1174 N N . ASN A 1 152 ? 6.291 1.841 -14.790 1.00 92.06 152 ASN A N 1
ATOM 1175 C CA . ASN A 1 152 ? 5.966 2.893 -15.752 1.00 92.06 152 ASN A CA 1
ATOM 1176 C C . ASN A 1 152 ? 7.108 3.127 -16.751 1.00 92.06 152 ASN A C 1
ATOM 1178 O O . ASN A 1 152 ? 6.864 3.192 -17.956 1.00 92.06 152 ASN A O 1
ATOM 1182 N N . GLN A 1 153 ? 8.354 3.190 -16.272 1.00 89.31 153 GLN A N 1
ATOM 1183 C CA . GLN A 1 153 ? 9.531 3.370 -17.128 1.00 89.31 153 GLN A CA 1
ATOM 1184 C C . GLN A 1 153 ? 9.692 2.224 -18.136 1.00 89.31 153 GLN A C 1
ATOM 1186 O O . GLN A 1 153 ? 9.970 2.443 -19.323 1.00 89.31 153 GLN A O 1
ATOM 1191 N N . LEU A 1 154 ? 9.487 0.984 -17.688 1.00 88.94 154 LEU A N 1
ATOM 1192 C CA . LEU A 1 154 ? 9.541 -0.180 -18.564 1.00 88.94 154 LEU A CA 1
ATOM 1193 C C . LEU A 1 154 ? 8.395 -0.171 -19.586 1.00 88.94 154 LEU A C 1
ATOM 1195 O O . LEU A 1 154 ? 8.628 -0.441 -20.767 1.00 88.94 154 LEU A O 1
ATOM 1199 N N . GLY A 1 155 ? 7.176 0.172 -19.163 1.00 88.31 155 GLY A N 1
ATOM 1200 C CA . GLY A 1 155 ? 6.023 0.309 -20.054 1.00 88.31 155 GLY A CA 1
ATOM 1201 C C . GLY A 1 155 ? 6.249 1.376 -21.129 1.00 88.31 155 GLY A C 1
ATOM 1202 O O . GLY A 1 155 ? 5.972 1.136 -22.305 1.00 88.31 155 GLY A O 1
ATOM 1203 N N . ARG A 1 156 ? 6.854 2.511 -20.754 1.00 85.31 156 ARG A N 1
ATOM 1204 C CA . ARG A 1 156 ? 7.244 3.586 -21.678 1.00 85.31 156 ARG A CA 1
ATOM 1205 C C . ARG A 1 156 ? 8.273 3.110 -22.698 1.00 85.31 156 ARG A C 1
ATOM 1207 O O . ARG A 1 156 ? 8.124 3.356 -23.889 1.00 85.31 156 ARG A O 1
ATOM 1214 N N . SER A 1 157 ? 9.299 2.401 -22.236 1.00 82.94 157 SER A N 1
ATOM 1215 C CA . SER A 1 157 ? 10.412 1.948 -23.080 1.00 82.94 157 SER A CA 1
ATOM 1216 C C . SER A 1 157 ? 10.032 0.809 -24.029 1.00 82.94 157 SER A C 1
ATOM 1218 O O . SER A 1 157 ? 10.593 0.693 -25.114 1.00 82.94 157 SER A O 1
ATOM 1220 N N . THR A 1 158 ? 9.087 -0.043 -23.625 1.00 79.06 158 THR A N 1
ATOM 1221 C CA . THR A 1 158 ? 8.616 -1.178 -24.437 1.00 79.06 158 THR A CA 1
ATOM 1222 C C . THR A 1 158 ? 7.432 -0.823 -25.336 1.00 79.06 158 THR A C 1
ATOM 1224 O O . THR A 1 158 ? 7.084 -1.622 -26.203 1.00 79.06 158 THR A O 1
ATOM 1227 N N . CYS A 1 159 ? 6.804 0.345 -25.149 1.00 67.44 159 CYS A N 1
ATOM 1228 C CA . CYS A 1 159 ? 5.576 0.820 -25.809 1.00 67.44 159 CYS A CA 1
ATOM 1229 C C . CYS A 1 159 ? 4.323 -0.062 -25.603 1.00 67.44 159 CYS A C 1
ATOM 1231 O O . CYS A 1 159 ? 3.201 0.430 -25.717 1.00 67.44 159 CYS A O 1
ATOM 1233 N N . SER A 1 160 ? 4.474 -1.355 -25.307 1.00 71.38 160 SER A N 1
ATOM 1234 C CA . SER A 1 160 ? 3.422 -2.262 -24.858 1.00 71.38 160 SER A CA 1
ATOM 1235 C C . SER A 1 160 ? 4.021 -3.540 -24.280 1.00 71.38 160 SER A C 1
ATOM 1237 O O . SER A 1 160 ? 4.826 -4.214 -24.923 1.00 71.38 160 SER A O 1
ATOM 1239 N N . PHE A 1 161 ? 3.519 -3.971 -23.125 1.00 76.75 161 PHE A N 1
ATOM 1240 C CA . PHE A 1 161 ? 3.910 -5.254 -22.542 1.00 76.75 161 PHE A CA 1
ATOM 1241 C C . PHE A 1 161 ? 3.448 -6.469 -23.360 1.00 76.75 161 PHE A C 1
ATOM 1243 O O . PHE A 1 161 ? 4.010 -7.553 -23.224 1.00 76.75 161 PHE A O 1
ATOM 1250 N N . THR A 1 162 ? 2.441 -6.311 -24.227 1.00 68.50 162 THR A N 1
ATOM 1251 C CA . THR A 1 162 ? 1.861 -7.418 -25.013 1.00 68.50 162 THR A CA 1
ATOM 1252 C C . THR A 1 162 ? 2.745 -7.893 -26.164 1.00 68.50 162 THR A C 1
ATOM 1254 O O . THR A 1 162 ? 2.536 -8.988 -26.680 1.00 68.50 162 THR A O 1
ATOM 1257 N N . GLN A 1 163 ? 3.735 -7.089 -26.555 1.00 63.38 163 GLN A N 1
ATOM 1258 C CA . GLN A 1 163 ? 4.634 -7.371 -27.677 1.00 63.38 163 GLN A CA 1
ATOM 1259 C C . GLN A 1 163 ? 5.951 -8.028 -27.239 1.00 63.38 163 GLN A C 1
ATOM 1261 O O . GLN A 1 163 ? 6.762 -8.409 -28.081 1.00 63.38 163 GLN A O 1
ATOM 1266 N N . VAL A 1 164 ? 6.169 -8.178 -25.930 1.00 64.44 164 VAL A N 1
ATOM 1267 C CA . VAL A 1 164 ? 7.404 -8.717 -25.353 1.00 64.44 164 VAL A CA 1
ATOM 1268 C C . VAL A 1 164 ? 7.211 -10.191 -24.991 1.00 64.44 164 VAL A C 1
ATOM 1270 O O . VAL A 1 164 ? 6.136 -10.609 -24.559 1.00 64.44 164 VAL A O 1
ATOM 1273 N N . ASN A 1 165 ? 8.260 -10.999 -25.157 1.00 67.75 165 ASN A N 1
ATOM 1274 C CA . ASN A 1 165 ? 8.235 -12.405 -24.763 1.00 67.75 165 ASN A CA 1
ATOM 1275 C C . ASN A 1 165 ? 7.996 -12.529 -23.244 1.00 67.75 165 ASN A C 1
ATOM 1277 O O . ASN A 1 165 ? 8.804 -12.085 -22.435 1.00 67.75 165 ASN A O 1
ATOM 1281 N N . MET A 1 166 ? 6.890 -13.164 -22.846 1.00 62.16 166 MET A N 1
ATOM 1282 C CA . MET A 1 166 ? 6.501 -13.296 -21.432 1.00 62.16 166 MET A CA 1
ATOM 1283 C C . MET A 1 166 ? 7.490 -14.131 -20.605 1.00 62.16 166 MET A C 1
ATOM 1285 O O . MET A 1 166 ? 7.490 -14.041 -19.381 1.00 62.16 166 MET A O 1
ATOM 1289 N N . PHE A 1 167 ? 8.323 -14.937 -21.271 1.00 59.78 167 PHE A N 1
ATOM 1290 C CA . PHE A 1 167 ? 9.314 -15.809 -20.645 1.00 59.78 167 PHE A CA 1
ATOM 1291 C C . PHE A 1 167 ? 10.717 -15.192 -20.584 1.00 59.78 167 PHE A C 1
ATOM 1293 O O . PHE A 1 167 ? 11.628 -15.827 -20.053 1.00 59.78 167 PHE A O 1
ATOM 1300 N N . SER A 1 168 ? 10.927 -13.987 -21.127 1.00 62.22 168 SER A N 1
ATOM 1301 C CA . SER A 1 168 ? 12.225 -13.314 -21.044 1.00 62.22 168 SER A CA 1
ATOM 1302 C C . SER A 1 168 ? 12.320 -12.425 -19.809 1.00 62.22 168 SER A C 1
ATOM 1304 O O . SER A 1 168 ? 11.403 -11.663 -19.508 1.00 62.22 168 SER A O 1
ATOM 1306 N N . LYS A 1 169 ? 13.478 -12.470 -19.148 1.00 65.38 169 LYS A N 1
ATOM 1307 C CA . LYS A 1 169 ? 13.946 -11.394 -18.276 1.00 65.38 169 LYS A CA 1
ATOM 1308 C C . LYS A 1 169 ? 14.359 -10.222 -19.162 1.00 65.38 169 LYS A C 1
ATOM 1310 O O . LYS A 1 169 ? 15.285 -10.357 -19.959 1.00 65.38 169 LYS A O 1
ATOM 1315 N N . THR A 1 170 ? 13.651 -9.103 -19.056 1.00 71.62 170 THR A N 1
ATOM 1316 C CA . THR A 1 170 ? 13.967 -7.896 -19.834 1.00 71.62 170 THR A CA 1
ATOM 1317 C C . THR A 1 170 ? 14.812 -6.966 -18.972 1.00 71.62 170 THR A C 1
ATOM 1319 O O . THR A 1 170 ? 14.356 -6.630 -17.878 1.00 71.62 170 THR A O 1
ATOM 1322 N N . PRO A 1 171 ? 16.011 -6.546 -19.416 1.00 76.94 171 PRO A N 1
ATOM 1323 C CA . PRO A 1 171 ? 16.804 -5.556 -18.693 1.00 76.94 171 PRO A CA 1
ATOM 1324 C C . PRO A 1 171 ? 16.006 -4.272 -18.463 1.00 76.94 171 PRO A C 1
ATOM 1326 O O . PRO A 1 171 ? 15.284 -3.833 -19.361 1.00 76.94 171 PRO A O 1
ATOM 1329 N N . LEU A 1 172 ? 16.135 -3.670 -17.281 1.00 73.81 172 LEU A N 1
ATOM 1330 C CA . LEU A 1 172 ? 15.480 -2.406 -16.954 1.00 73.81 172 LEU A CA 1
ATOM 1331 C C . LEU A 1 172 ? 16.126 -1.239 -17.733 1.00 73.81 172 LEU A C 1
ATOM 1333 O O . LEU A 1 172 ? 17.291 -0.909 -17.507 1.00 73.81 172 LEU A O 1
ATOM 1337 N N . PRO A 1 173 ? 15.397 -0.593 -18.660 1.00 64.88 173 PRO A N 1
ATOM 1338 C CA . PRO A 1 173 ? 15.944 0.483 -19.475 1.00 64.88 173 PRO A CA 1
ATOM 1339 C C . PRO A 1 173 ? 16.079 1.783 -18.671 1.00 64.88 173 PRO A C 1
ATOM 1341 O O . PRO A 1 173 ? 15.155 2.199 -17.976 1.00 64.88 173 PRO A O 1
ATOM 1344 N N . GLY A 1 174 ? 17.216 2.468 -18.820 1.00 60.78 174 GLY A N 1
ATOM 1345 C CA . GLY A 1 174 ? 17.463 3.779 -18.201 1.00 60.78 174 GLY A CA 1
ATOM 1346 C C . GLY A 1 174 ? 18.067 3.738 -16.794 1.00 60.78 174 GLY A C 1
ATOM 1347 O O . GLY A 1 174 ? 18.320 4.795 -16.226 1.00 60.78 174 GLY A O 1
ATOM 1348 N N . VAL A 1 175 ? 18.359 2.550 -16.256 1.00 62.47 175 VAL A N 1
ATOM 1349 C CA . VAL A 1 175 ? 19.022 2.390 -14.956 1.00 62.47 175 VAL A CA 1
ATOM 1350 C C . VAL A 1 175 ? 20.492 2.011 -15.167 1.00 62.47 175 VAL A C 1
ATOM 1352 O O . VAL A 1 175 ? 20.879 0.849 -15.102 1.00 62.47 175 VAL A O 1
ATOM 1355 N N . SER A 1 176 ? 21.328 2.998 -15.493 1.00 57.88 176 SER A N 1
ATOM 1356 C CA . SER A 1 176 ? 22.771 2.780 -15.673 1.00 57.88 176 SER A CA 1
ATOM 1357 C C . SER A 1 176 ? 23.410 2.282 -14.375 1.00 57.88 176 SER A C 1
ATOM 1359 O O . SER A 1 176 ? 23.215 2.907 -13.339 1.00 57.88 176 SER A O 1
ATOM 1361 N N . GLY A 1 177 ? 24.204 1.209 -14.434 1.00 59.06 177 GLY A N 1
ATOM 1362 C CA . GLY A 1 177 ? 24.955 0.695 -13.279 1.00 59.06 177 GLY A CA 1
ATOM 1363 C C . GLY A 1 177 ? 24.179 -0.249 -12.355 1.00 59.06 177 GLY A C 1
ATOM 1364 O O . GLY A 1 177 ? 24.748 -0.707 -11.372 1.00 59.06 177 GLY A O 1
ATOM 1365 N N . LEU A 1 178 ? 22.921 -0.574 -12.675 1.00 66.12 178 LEU A N 1
ATOM 1366 C CA . LEU A 1 178 ? 22.143 -1.588 -11.967 1.00 66.12 178 LEU A CA 1
ATOM 1367 C C . LEU A 1 178 ? 21.831 -2.751 -12.907 1.00 66.12 178 LEU A C 1
ATOM 1369 O O . LEU A 1 178 ? 21.092 -2.577 -13.879 1.00 66.12 178 LEU A O 1
ATOM 1373 N N . SER A 1 179 ? 22.355 -3.942 -12.614 1.00 70.44 179 SER A N 1
ATOM 1374 C CA . SER A 1 179 ? 21.893 -5.148 -13.299 1.00 70.44 179 SER A CA 1
ATOM 1375 C C . SER A 1 179 ? 20.557 -5.568 -12.694 1.00 70.44 179 SER A C 1
ATOM 1377 O O . SER A 1 179 ? 20.483 -6.151 -11.614 1.00 70.44 179 SER A O 1
ATOM 1379 N N . ALA A 1 180 ? 19.468 -5.183 -13.354 1.00 77.12 180 ALA A N 1
ATOM 1380 C CA . ALA A 1 180 ? 18.126 -5.538 -12.933 1.00 77.12 180 ALA A CA 1
ATOM 1381 C C . ALA A 1 180 ? 17.271 -5.943 -14.127 1.00 77.12 180 ALA A C 1
ATOM 1383 O O . ALA A 1 180 ? 17.356 -5.375 -15.221 1.00 77.12 180 ALA A O 1
ATOM 1384 N N . SER A 1 181 ? 16.421 -6.937 -13.901 1.00 84.50 181 SER A N 1
ATOM 1385 C CA . SER A 1 181 ? 15.537 -7.489 -14.916 1.00 84.50 181 SER A CA 1
ATOM 1386 C C . SER A 1 181 ? 14.093 -7.502 -14.446 1.00 84.50 181 SER A C 1
ATOM 1388 O O . SER A 1 181 ? 13.809 -7.681 -13.267 1.00 84.50 181 SER A O 1
ATOM 1390 N N . ALA A 1 182 ? 13.163 -7.317 -15.373 1.00 88.56 182 ALA A N 1
ATOM 1391 C CA . ALA A 1 182 ? 11.740 -7.380 -15.090 1.00 88.56 182 ALA A CA 1
ATOM 1392 C C . ALA A 1 182 ? 11.152 -8.742 -15.473 1.00 88.56 182 ALA A C 1
ATOM 1394 O O . ALA A 1 182 ? 11.442 -9.295 -16.540 1.00 88.56 182 ALA A O 1
ATOM 1395 N N . ASN A 1 183 ? 10.270 -9.254 -14.618 1.00 89.81 183 ASN A N 1
ATOM 1396 C CA . ASN A 1 183 ? 9.412 -10.391 -14.906 1.00 89.81 183 ASN A CA 1
ATOM 1397 C C . ASN A 1 183 ? 8.207 -9.927 -15.736 1.00 89.81 183 ASN A C 1
ATOM 1399 O O . ASN A 1 183 ? 7.207 -9.431 -15.209 1.00 89.81 183 ASN A O 1
ATOM 1403 N N . MET A 1 184 ? 8.295 -10.127 -17.052 1.00 88.88 184 MET A N 1
ATOM 1404 C CA . MET A 1 184 ? 7.294 -9.643 -18.005 1.00 88.88 184 MET A CA 1
ATOM 1405 C C . MET A 1 184 ? 5.894 -10.219 -17.775 1.00 88.88 184 MET A C 1
ATOM 1407 O O . MET A 1 184 ? 4.909 -9.526 -18.028 1.00 88.88 184 MET A O 1
ATOM 1411 N N . ALA A 1 185 ? 5.777 -11.447 -17.258 1.00 89.81 185 ALA A N 1
ATOM 1412 C CA . ALA A 1 185 ? 4.481 -12.034 -16.923 1.00 89.81 185 ALA A CA 1
ATOM 1413 C C . ALA A 1 185 ? 3.777 -11.256 -15.798 1.00 89.81 185 ALA A C 1
ATOM 1415 O O . ALA A 1 185 ? 2.567 -11.030 -15.867 1.00 89.81 185 ALA A O 1
ATOM 1416 N N . LEU A 1 186 ? 4.530 -10.790 -14.796 1.00 92.69 186 LEU A N 1
ATOM 1417 C CA . LEU A 1 186 ? 3.986 -9.962 -13.718 1.00 92.69 186 LEU A CA 1
ATOM 1418 C C . LEU A 1 186 ? 3.703 -8.528 -14.191 1.00 92.69 186 LEU A C 1
ATOM 1420 O O . LEU A 1 186 ? 2.658 -7.979 -13.845 1.00 92.69 186 LEU A O 1
ATOM 1424 N N . CYS A 1 187 ? 4.546 -7.949 -15.058 1.00 92.56 187 CYS A N 1
ATOM 1425 C CA . CYS A 1 187 ? 4.251 -6.657 -15.698 1.00 92.56 187 CYS A CA 1
ATOM 1426 C C . CYS A 1 187 ? 2.942 -6.701 -16.502 1.00 92.56 187 CYS A C 1
ATOM 1428 O O . CYS A 1 187 ? 2.144 -5.767 -16.438 1.00 92.56 187 CYS A O 1
ATOM 1430 N N . LEU A 1 188 ? 2.705 -7.796 -17.231 1.00 91.81 188 LEU A N 1
ATOM 1431 C CA . LEU A 1 188 ? 1.469 -8.037 -17.977 1.00 91.81 188 LEU A CA 1
ATOM 1432 C C . LEU A 1 188 ? 0.259 -8.234 -17.067 1.00 91.81 188 LEU A C 1
ATOM 1434 O O . LEU A 1 188 ? -0.824 -7.749 -17.394 1.00 91.81 188 LEU A O 1
ATOM 1438 N N . LYS A 1 189 ? 0.421 -8.933 -15.935 1.00 94.06 189 LYS A N 1
ATOM 1439 C CA . LYS A 1 189 ? -0.635 -9.046 -14.920 1.00 94.06 189 LYS A CA 1
ATOM 1440 C C . LYS A 1 189 ? -1.015 -7.658 -14.393 1.00 94.06 189 LYS A C 1
ATOM 1442 O O . LYS A 1 189 ? -2.209 -7.363 -14.320 1.00 94.06 189 LYS A O 1
ATOM 1447 N N . ALA A 1 190 ? -0.034 -6.793 -14.125 1.00 95.50 190 ALA A N 1
ATOM 1448 C CA . ALA A 1 190 ? -0.282 -5.425 -13.674 1.00 95.50 190 ALA A CA 1
ATOM 1449 C C . ALA A 1 190 ? -1.016 -4.611 -14.747 1.00 95.50 190 ALA A C 1
ATOM 1451 O O . ALA A 1 190 ? -2.039 -3.999 -14.461 1.00 95.50 190 ALA A O 1
ATOM 1452 N N . ASP A 1 191 ? -0.574 -4.675 -16.004 1.00 94.19 191 ASP A N 1
ATOM 1453 C CA . ASP A 1 191 ? -1.213 -3.935 -17.098 1.00 94.19 191 ASP A CA 1
ATOM 1454 C C . ASP A 1 191 ? -2.672 -4.351 -17.335 1.00 94.19 191 ASP A C 1
ATOM 1456 O O . ASP A 1 191 ? -3.545 -3.500 -17.518 1.00 94.19 191 ASP A O 1
ATOM 1460 N N . ARG A 1 192 ? -2.956 -5.659 -17.267 1.00 93.81 192 ARG A N 1
ATOM 1461 C CA . ARG A 1 192 ? -4.324 -6.193 -17.360 1.00 93.81 192 ARG A CA 1
ATOM 1462 C C . ARG A 1 192 ? -5.173 -5.775 -16.168 1.00 93.81 192 ARG A C 1
ATOM 1464 O O . ARG A 1 192 ? -6.263 -5.260 -16.371 1.00 93.81 192 ARG A O 1
ATOM 1471 N N . THR A 1 193 ? -4.647 -5.902 -14.950 1.00 96.00 193 THR A N 1
ATOM 1472 C CA . THR A 1 193 ? -5.355 -5.484 -13.728 1.00 96.00 193 THR A CA 1
ATOM 1473 C C . THR A 1 193 ? -5.703 -3.994 -13.781 1.00 96.00 193 THR A C 1
ATOM 1475 O O . THR A 1 193 ? -6.819 -3.603 -13.448 1.00 96.00 193 THR A O 1
ATOM 1478 N N . TRP A 1 194 ? -4.781 -3.154 -14.260 1.00 94.94 194 TRP A N 1
ATOM 1479 C CA . TRP A 1 194 ? -5.033 -1.731 -14.473 1.00 94.94 194 TRP A CA 1
ATOM 1480 C C . TRP A 1 194 ? -6.154 -1.491 -15.494 1.00 94.94 194 TRP A C 1
ATOM 1482 O O . TRP A 1 194 ? -7.055 -0.683 -15.240 1.00 94.94 194 TRP A O 1
ATOM 1492 N N . ALA A 1 195 ? -6.126 -2.197 -16.627 1.00 93.50 195 ALA A N 1
ATOM 1493 C CA . ALA A 1 195 ? -7.159 -2.107 -17.657 1.00 93.50 195 ALA A CA 1
ATOM 1494 C C . ALA A 1 195 ? -8.540 -2.523 -17.129 1.00 93.50 195 ALA A C 1
ATOM 1496 O O . ALA A 1 195 ? -9.516 -1.795 -17.321 1.00 93.50 195 ALA A O 1
ATOM 1497 N N . ASP A 1 196 ? -8.599 -3.657 -16.434 1.00 94.94 196 ASP A N 1
ATOM 1498 C CA . ASP A 1 196 ? -9.828 -4.253 -15.920 1.00 94.94 196 ASP A CA 1
ATOM 1499 C C . ASP A 1 196 ? -10.466 -3.360 -14.851 1.00 94.94 196 ASP A C 1
ATOM 1501 O O . ASP A 1 196 ? -11.654 -3.045 -14.947 1.00 94.94 196 ASP A O 1
ATOM 1505 N N . ILE A 1 197 ? -9.673 -2.854 -13.895 1.00 95.50 197 ILE A N 1
ATOM 1506 C CA . ILE A 1 197 ? -10.162 -1.899 -12.892 1.00 95.50 197 ILE A CA 1
ATOM 1507 C C . ILE A 1 197 ? -10.671 -0.628 -13.576 1.00 95.50 197 ILE A C 1
ATOM 1509 O O . ILE A 1 197 ? -11.787 -0.198 -13.299 1.00 95.50 197 ILE A O 1
ATOM 1513 N N . SER A 1 198 ? -9.906 -0.037 -14.500 1.00 93.62 198 SER A N 1
ATOM 1514 C CA . SER A 1 198 ? -10.321 1.197 -15.190 1.00 93.62 198 SER A CA 1
ATOM 1515 C C . SER A 1 198 ? -11.649 1.010 -15.938 1.00 93.62 198 SER A C 1
ATOM 1517 O O . SER A 1 198 ? -12.562 1.830 -15.820 1.00 93.62 198 SER A O 1
ATOM 1519 N N . SER A 1 199 ? -11.799 -0.115 -16.647 1.00 92.50 199 SER A N 1
ATOM 1520 C CA . SER A 1 199 ? -13.040 -0.463 -17.346 1.00 92.50 199 SER A CA 1
ATOM 1521 C C . SER A 1 199 ? -14.208 -0.677 -16.383 1.00 92.50 199 SER A C 1
ATOM 1523 O O . SER A 1 199 ? -15.325 -0.249 -16.671 1.00 92.50 199 SER A O 1
ATOM 1525 N N . ALA A 1 200 ? -13.978 -1.328 -15.242 1.00 92.56 200 ALA A N 1
ATOM 1526 C CA . ALA A 1 200 ? -15.015 -1.558 -14.246 1.00 92.56 200 ALA A CA 1
ATOM 1527 C C . ALA A 1 200 ? -15.474 -0.242 -13.596 1.00 92.56 200 ALA A C 1
ATOM 1529 O O . ALA A 1 200 ? -16.672 -0.010 -13.448 1.00 92.56 200 ALA A O 1
ATOM 1530 N N . LEU A 1 201 ? -14.549 0.673 -13.301 1.00 91.56 201 LEU A N 1
ATOM 1531 C CA . LEU A 1 201 ? -14.860 1.987 -12.730 1.00 91.56 201 LEU A CA 1
ATOM 1532 C C . LEU A 1 201 ? -15.688 2.873 -13.666 1.00 91.56 201 LEU A C 1
ATOM 1534 O O . LEU A 1 201 ? -16.568 3.598 -13.194 1.00 91.56 201 LEU A O 1
ATOM 1538 N N . ALA A 1 202 ? -15.488 2.759 -14.982 1.00 87.75 202 ALA A N 1
ATOM 1539 C CA . ALA A 1 202 ? -16.337 3.440 -15.957 1.00 87.75 202 ALA A CA 1
ATOM 1540 C C . ALA A 1 202 ? -17.818 3.039 -15.807 1.00 87.75 202 ALA A C 1
ATOM 1542 O O . ALA A 1 202 ? -18.703 3.886 -15.929 1.00 87.75 202 ALA A O 1
ATOM 1543 N N . THR A 1 203 ? -18.105 1.779 -15.448 1.00 83.06 203 THR A N 1
ATOM 1544 C CA . THR A 1 203 ? -19.485 1.319 -15.187 1.00 83.06 203 THR A CA 1
ATOM 1545 C C . THR A 1 203 ? -20.092 1.918 -13.914 1.00 83.06 203 THR A C 1
ATOM 1547 O O . THR A 1 203 ? -21.312 2.029 -13.809 1.00 83.06 203 THR A O 1
ATOM 1550 N N . CYS A 1 204 ? -19.257 2.381 -12.978 1.00 80.75 204 CYS A N 1
ATOM 1551 C CA . CYS A 1 204 ? -19.668 3.103 -11.770 1.00 80.75 204 CYS A CA 1
ATOM 1552 C C . CYS A 1 204 ? -19.800 4.623 -11.982 1.00 80.75 204 CYS A C 1
ATOM 1554 O O . CYS A 1 204 ? -19.982 5.362 -11.012 1.00 80.75 204 CYS A O 1
ATOM 1556 N N . GLY A 1 205 ? -19.675 5.111 -13.222 1.00 82.00 205 GLY A N 1
ATOM 1557 C CA . GLY A 1 205 ? -19.690 6.544 -13.526 1.00 82.00 205 GLY A CA 1
ATOM 1558 C C . GLY A 1 205 ? -18.438 7.281 -13.041 1.00 82.00 205 GLY A C 1
ATOM 1559 O O . GLY A 1 205 ? -18.491 8.487 -12.806 1.00 82.00 205 GLY A O 1
ATOM 1560 N N . VAL A 1 206 ? -17.329 6.561 -12.849 1.00 82.69 206 VAL A N 1
ATOM 1561 C CA . VAL A 1 206 ? -16.019 7.149 -12.568 1.00 82.69 206 VAL A CA 1
ATOM 1562 C C . VAL A 1 206 ? -15.250 7.195 -13.880 1.00 82.69 206 VAL A C 1
ATOM 1564 O O . VAL A 1 206 ? -14.776 6.171 -14.374 1.00 82.69 206 VAL A O 1
ATOM 1567 N N . GLU A 1 207 ? -15.127 8.390 -14.453 1.00 76.38 207 GLU A N 1
ATOM 1568 C CA . GLU A 1 207 ? -14.296 8.582 -15.635 1.00 76.38 207 GLU A CA 1
ATOM 1569 C C . GLU A 1 207 ? -12.830 8.320 -15.268 1.00 76.38 207 GLU A C 1
ATOM 1571 O O . GLU A 1 207 ? -12.230 8.974 -14.406 1.00 76.38 207 GLU A O 1
ATOM 1576 N N . THR A 1 208 ? -12.263 7.299 -15.907 1.00 68.69 208 THR A N 1
ATOM 1577 C CA . THR A 1 208 ? -10.841 6.983 -15.837 1.00 68.69 208 THR A CA 1
ATOM 1578 C C . THR A 1 208 ? -10.290 7.070 -17.251 1.00 68.69 208 THR A C 1
ATOM 1580 O O . THR A 1 208 ? -10.567 6.235 -18.111 1.00 68.69 208 THR A O 1
ATOM 1583 N N . VAL A 1 209 ? -9.529 8.125 -17.536 1.00 64.94 209 VAL A N 1
ATOM 1584 C CA . VAL A 1 209 ? -8.798 8.201 -18.801 1.00 64.94 209 VAL A CA 1
ATOM 1585 C C . VAL A 1 209 ? -7.528 7.389 -18.613 1.00 64.94 209 VAL A C 1
ATOM 1587 O O . VAL A 1 209 ? -6.563 7.877 -18.033 1.00 64.94 209 VAL A O 1
ATOM 1590 N N . ARG A 1 210 ? -7.518 6.139 -19.089 1.00 78.06 210 ARG A N 1
ATOM 1591 C CA . ARG A 1 210 ? -6.277 5.366 -19.197 1.00 78.06 210 ARG A CA 1
ATOM 1592 C C . ARG A 1 210 ? -5.391 6.019 -20.259 1.00 78.06 210 ARG A C 1
ATOM 1594 O O . ARG A 1 210 ? -5.464 5.687 -21.440 1.00 78.06 210 ARG A O 1
ATOM 1601 N N . LYS A 1 211 ? -4.571 6.977 -19.842 1.00 69.88 211 LYS A N 1
ATOM 1602 C CA . LYS A 1 211 ? -3.457 7.493 -20.639 1.00 69.88 211 LYS A CA 1
ATOM 1603 C C . LYS A 1 211 ? -2.392 6.402 -20.558 1.00 69.88 211 LYS A C 1
ATOM 1605 O O . LYS A 1 211 ? -2.079 5.993 -19.452 1.00 69.88 211 LYS A O 1
ATOM 1610 N N . GLY A 1 212 ? -1.936 5.830 -21.673 1.00 70.75 212 GLY A N 1
ATOM 1611 C CA . GLY A 1 212 ? -0.872 4.811 -21.640 1.00 70.75 212 GLY A CA 1
ATOM 1612 C C . GLY A 1 212 ? 0.421 5.346 -21.001 1.00 70.75 212 GLY A C 1
ATOM 1613 O O . GLY A 1 212 ? 0.423 6.437 -20.449 1.00 70.75 212 GLY A O 1
ATOM 1614 N N . PHE A 1 213 ? 1.542 4.635 -21.148 1.00 75.81 213 PHE A N 1
ATOM 1615 C CA . PHE A 1 213 ? 2.843 4.989 -20.540 1.00 75.81 213 PHE A CA 1
ATOM 1616 C C . PHE A 1 213 ? 3.542 6.235 -21.134 1.00 75.81 213 PHE A C 1
ATOM 1618 O O . PHE A 1 213 ? 4.758 6.267 -21.313 1.00 75.81 213 PHE A O 1
ATOM 1625 N N . THR A 1 214 ? 2.777 7.252 -21.515 1.00 69.12 214 THR A N 1
ATOM 1626 C CA . THR A 1 214 ? 3.245 8.509 -22.102 1.00 69.12 214 THR A CA 1
ATOM 1627 C C . THR A 1 214 ? 3.171 9.661 -21.101 1.00 69.12 214 THR A C 1
ATOM 1629 O O . THR A 1 214 ? 3.212 10.818 -21.515 1.00 69.12 214 THR A O 1
ATOM 1632 N N . GLU A 1 215 ? 2.981 9.392 -19.805 1.00 69.56 215 GLU A N 1
ATOM 1633 C CA . GLU A 1 215 ? 2.861 10.453 -18.807 1.00 69.56 215 GLU A CA 1
ATOM 1634 C C . GLU A 1 215 ? 4.222 11.116 -18.556 1.00 69.56 215 GLU A C 1
ATOM 1636 O O . GLU A 1 215 ? 5.162 10.499 -18.053 1.00 69.56 215 GLU A O 1
ATOM 1641 N N . GLU A 1 216 ? 4.329 12.395 -18.917 1.00 69.94 216 GLU A N 1
ATOM 1642 C CA . GLU A 1 216 ? 5.534 13.203 -18.678 1.00 69.94 216 GLU A CA 1
ATOM 1643 C C . GLU A 1 216 ? 5.406 14.130 -17.468 1.00 69.94 216 GLU A C 1
ATOM 1645 O O . GLU A 1 216 ? 6.393 14.725 -17.046 1.00 69.94 216 GLU A O 1
ATOM 1650 N N . SER A 1 217 ? 4.203 14.257 -16.904 1.00 85.25 217 SER A N 1
ATOM 1651 C CA . SER A 1 217 ? 3.964 15.052 -15.706 1.00 85.25 217 SER A CA 1
ATOM 1652 C C . SER A 1 217 ? 4.094 14.233 -14.425 1.00 85.25 217 SER A C 1
ATOM 1654 O O . SER A 1 217 ? 3.894 13.019 -14.396 1.00 85.25 217 SER A O 1
ATOM 1656 N N . GLU A 1 218 ? 4.422 14.941 -13.352 1.00 93.88 218 GLU A N 1
ATOM 1657 C CA . GLU A 1 218 ? 4.581 14.420 -11.998 1.00 93.88 218 GLU A CA 1
ATOM 1658 C C . GLU A 1 218 ? 3.429 14.937 -11.121 1.00 93.88 218 GLU A C 1
ATOM 1660 O O . GLU A 1 218 ? 2.854 15.991 -11.413 1.00 93.88 218 GLU A O 1
ATOM 1665 N N . LEU A 1 219 ? 3.072 14.204 -10.061 1.00 94.50 219 LEU A N 1
ATOM 1666 C CA . LEU A 1 219 ? 2.117 14.704 -9.069 1.00 94.50 219 LEU A CA 1
ATOM 1667 C C . LEU A 1 219 ? 2.692 15.930 -8.355 1.00 94.50 219 LEU A C 1
ATOM 1669 O O . LEU A 1 219 ? 3.870 15.974 -8.000 1.00 94.50 219 LEU A O 1
ATOM 1673 N N . SER A 1 220 ? 1.833 16.904 -8.082 1.00 95.25 220 SER A N 1
ATOM 1674 C CA . SER A 1 220 ? 2.153 18.017 -7.191 1.00 95.25 220 SER A CA 1
ATOM 1675 C C . SER A 1 220 ? 2.383 17.542 -5.748 1.00 95.25 220 SER A C 1
ATOM 1677 O O . SER A 1 220 ? 2.034 16.420 -5.370 1.00 95.25 220 SER A O 1
ATOM 1679 N N . ALA A 1 221 ? 2.950 18.410 -4.905 1.00 93.75 221 ALA A N 1
ATOM 1680 C CA . ALA A 1 221 ? 3.175 18.103 -3.491 1.00 93.75 221 ALA A CA 1
ATOM 1681 C C . ALA A 1 221 ? 1.866 17.807 -2.731 1.00 93.75 221 ALA A C 1
ATOM 1683 O O . ALA A 1 221 ? 1.844 16.919 -1.875 1.00 93.75 221 ALA A O 1
ATOM 1684 N N . ASP A 1 222 ? 0.779 18.504 -3.071 1.00 94.62 222 ASP A N 1
ATOM 1685 C CA . ASP A 1 222 ? -0.537 18.300 -2.457 1.00 94.62 222 ASP A CA 1
ATOM 1686 C C . ASP A 1 222 ? -1.125 16.944 -2.854 1.00 94.62 222 ASP A C 1
ATOM 1688 O O . ASP A 1 222 ? -1.560 16.183 -1.991 1.00 94.62 222 ASP A O 1
ATOM 1692 N N . GLU A 1 223 ? -1.042 16.586 -4.137 1.00 95.81 223 GLU A N 1
ATOM 1693 C CA . GLU A 1 223 ? -1.461 15.271 -4.631 1.00 95.81 223 GLU A CA 1
ATOM 1694 C C . GLU A 1 223 ? -0.613 14.134 -4.036 1.00 95.81 223 GLU A C 1
ATOM 1696 O O . GLU A 1 223 ? -1.142 13.083 -3.671 1.00 95.81 223 GLU A O 1
ATOM 1701 N N . CYS A 1 224 ? 0.698 14.346 -3.877 1.00 95.81 224 CYS A N 1
ATOM 1702 C CA . CYS A 1 224 ? 1.588 13.416 -3.180 1.00 95.81 224 CYS A CA 1
ATOM 1703 C C . CYS A 1 224 ? 1.168 13.222 -1.716 1.00 95.81 224 CYS A C 1
ATOM 1705 O O . CYS A 1 224 ? 1.111 12.097 -1.222 1.00 95.81 224 CYS A O 1
ATOM 1707 N N . ASN A 1 225 ? 0.847 14.306 -1.009 1.00 94.75 225 ASN A N 1
ATOM 1708 C CA . ASN A 1 225 ? 0.376 14.233 0.370 1.00 94.75 225 ASN A CA 1
ATOM 1709 C C . ASN A 1 225 ? -0.985 13.519 0.468 1.00 94.75 225 ASN A C 1
ATOM 1711 O O . ASN A 1 225 ? -1.195 12.700 1.364 1.00 94.75 225 ASN A O 1
ATOM 1715 N N . GLU A 1 226 ? -1.891 13.790 -0.469 1.00 96.31 226 GLU A N 1
ATOM 1716 C CA . GLU A 1 226 ? -3.216 13.179 -0.539 1.00 96.31 226 GLU A CA 1
ATOM 1717 C C . GLU A 1 226 ? -3.137 11.667 -0.811 1.00 96.31 226 GLU A C 1
ATOM 1719 O O . GLU A 1 226 ? -3.738 10.872 -0.084 1.00 96.31 226 GLU A O 1
ATOM 1724 N N . ILE A 1 227 ? -2.345 11.223 -1.793 1.00 96.94 227 ILE A N 1
ATOM 1725 C CA . ILE A 1 227 ? -2.224 9.788 -2.085 1.00 96.94 227 ILE A CA 1
ATOM 1726 C C . ILE A 1 227 ? -1.538 9.021 -0.947 1.00 96.94 227 ILE A C 1
ATOM 1728 O O . ILE A 1 227 ? -1.924 7.890 -0.653 1.00 96.94 227 ILE A O 1
ATOM 1732 N N . GLN A 1 228 ? -0.587 9.638 -0.241 1.00 96.31 228 GLN A N 1
ATOM 1733 C CA . GLN A 1 228 ? 0.013 9.043 0.954 1.00 96.31 228 GLN A CA 1
ATOM 1734 C C . GLN A 1 228 ? -0.979 8.947 2.121 1.00 96.31 228 GLN A C 1
ATOM 1736 O O . GLN A 1 228 ? -0.977 7.946 2.838 1.00 96.31 228 GLN A O 1
ATOM 1741 N N . LYS A 1 229 ? -1.880 9.928 2.287 1.00 96.44 229 LYS A N 1
ATOM 1742 C CA . LYS A 1 229 ? -3.001 9.850 3.243 1.00 96.44 229 LYS A CA 1
ATOM 1743 C C . LYS A 1 229 ? -3.923 8.681 2.897 1.00 96.44 229 LYS A C 1
ATOM 1745 O O . LYS A 1 229 ? -4.307 7.930 3.794 1.00 96.44 229 LYS A O 1
ATOM 1750 N N . HIS A 1 230 ? -4.234 8.488 1.613 1.00 97.25 230 HIS A N 1
ATOM 1751 C CA . HIS A 1 230 ? -5.044 7.356 1.158 1.00 97.25 230 HIS A CA 1
ATOM 1752 C C . HIS A 1 230 ? -4.358 6.007 1.382 1.00 97.25 230 HIS A C 1
ATOM 1754 O O . HIS A 1 230 ? -5.000 5.065 1.855 1.00 97.25 230 HIS A O 1
ATOM 1760 N N . LEU A 1 231 ? -3.057 5.920 1.091 1.00 97.62 231 LEU A N 1
ATOM 1761 C CA . LEU A 1 231 ? -2.252 4.728 1.341 1.00 97.62 231 LEU A CA 1
ATOM 1762 C C . LEU A 1 231 ? -2.225 4.394 2.836 1.00 97.62 231 LEU A C 1
ATOM 1764 O O . LEU A 1 231 ? -2.525 3.267 3.217 1.00 97.62 231 LEU A O 1
ATOM 1768 N N . PHE A 1 232 ? -1.949 5.381 3.690 1.00 96.69 232 PHE A N 1
ATOM 1769 C CA . PHE A 1 232 ? -1.968 5.205 5.138 1.00 96.69 232 PHE A CA 1
ATOM 1770 C C . PHE A 1 232 ? -3.323 4.683 5.633 1.00 96.69 232 PHE A C 1
ATOM 1772 O O . PHE A 1 232 ? -3.363 3.674 6.331 1.00 96.69 232 PHE A O 1
ATOM 1779 N N . LYS A 1 233 ? -4.440 5.311 5.236 1.00 94.56 233 LYS A N 1
ATOM 1780 C CA . LYS A 1 233 ? -5.788 4.871 5.634 1.00 94.56 233 LYS A CA 1
ATOM 1781 C C . LYS A 1 233 ? -6.076 3.431 5.208 1.00 94.56 233 LYS A C 1
ATOM 1783 O O . LYS A 1 233 ? -6.626 2.672 5.999 1.00 94.56 233 LYS A O 1
ATOM 1788 N N . ALA A 1 234 ? -5.664 3.050 3.999 1.00 96.69 234 ALA A N 1
ATOM 1789 C CA . ALA A 1 234 ? -5.838 1.699 3.472 1.00 96.69 234 ALA A CA 1
ATOM 1790 C C . ALA A 1 234 ? -4.986 0.635 4.183 1.00 96.69 234 ALA A C 1
ATOM 1792 O O . ALA A 1 234 ? -5.321 -0.546 4.141 1.00 96.69 234 ALA A O 1
ATOM 1793 N N . TYR A 1 235 ? -3.902 1.038 4.849 1.00 96.12 235 TYR A N 1
ATOM 1794 C CA . TYR A 1 235 ? -2.943 0.144 5.499 1.00 96.12 235 TYR A CA 1
ATOM 1795 C C . TYR A 1 235 ? -2.776 0.418 6.997 1.00 96.12 235 TYR A C 1
ATOM 1797 O O . TYR A 1 235 ? -1.831 -0.070 7.608 1.00 96.12 235 TYR A O 1
ATOM 1805 N N . VAL A 1 236 ? -3.697 1.146 7.635 1.00 92.69 236 VAL A N 1
ATOM 1806 C CA . VAL A 1 236 ? -3.509 1.630 9.015 1.00 92.69 236 VAL A CA 1
ATOM 1807 C C . VAL A 1 236 ? -3.309 0.501 10.038 1.00 92.69 236 VAL A C 1
ATOM 1809 O O . VAL A 1 236 ? -2.592 0.658 11.019 1.00 92.69 236 VAL A O 1
ATOM 1812 N N . SER A 1 237 ? -3.859 -0.690 9.782 1.00 89.62 237 SER A N 1
ATOM 1813 C CA . SER A 1 237 ? -3.643 -1.884 10.624 1.00 89.62 237 SER A CA 1
ATOM 1814 C C . SER A 1 237 ? -2.313 -2.607 10.385 1.00 89.62 237 SER A C 1
ATOM 1816 O O . SER A 1 237 ? -2.055 -3.619 11.026 1.00 89.62 237 SER A O 1
ATOM 1818 N N . GLN A 1 238 ? -1.508 -2.129 9.442 1.00 92.75 238 GLN A N 1
ATOM 1819 C CA . GLN A 1 238 ? -0.167 -2.603 9.093 1.00 92.75 238 GLN A CA 1
ATOM 1820 C C . GLN A 1 238 ? 0.823 -1.441 9.158 1.00 92.75 238 GLN A C 1
ATOM 1822 O O . GLN A 1 238 ? 1.701 -1.281 8.312 1.00 92.75 238 GLN A O 1
ATOM 1827 N N . LEU A 1 239 ? 0.638 -0.602 10.171 1.00 93.50 239 LEU A N 1
ATOM 1828 C CA . LEU A 1 239 ? 1.536 0.487 10.488 1.00 93.50 239 LEU A CA 1
ATOM 1829 C C . LEU A 1 239 ? 2.730 -0.047 11.283 1.00 93.50 239 LEU A C 1
ATOM 1831 O O . LEU A 1 239 ? 2.573 -0.749 12.283 1.00 93.50 239 LEU A O 1
ATOM 1835 N N . CYS A 1 240 ? 3.923 0.320 10.843 1.00 92.00 240 CYS A N 1
ATOM 1836 C CA . CYS A 1 240 ? 5.186 0.040 11.499 1.00 92.00 240 CYS A CA 1
ATOM 1837 C C . CYS A 1 240 ? 5.810 1.350 11.976 1.00 92.00 240 CYS A C 1
ATOM 1839 O O . CYS A 1 240 ? 5.848 2.323 11.219 1.00 92.00 240 CYS A O 1
ATOM 1841 N N . SER A 1 241 ? 6.351 1.361 13.192 1.00 90.12 241 SER A N 1
ATOM 1842 C CA . SER A 1 241 ? 7.297 2.391 13.620 1.00 90.12 241 SER A CA 1
ATOM 1843 C C . SER A 1 241 ? 8.726 1.930 13.360 1.00 90.12 241 SER A C 1
ATOM 1845 O O . SER A 1 241 ? 9.046 0.757 13.547 1.00 90.12 241 SER A O 1
ATOM 1847 N N . CYS A 1 242 ? 9.569 2.863 12.944 1.00 86.44 242 CYS A N 1
ATOM 1848 C CA . CYS A 1 242 ? 10.990 2.686 12.704 1.00 86.44 242 CYS A CA 1
ATOM 1849 C C . CYS A 1 242 ? 11.739 3.702 13.565 1.00 86.44 242 CYS A C 1
ATOM 1851 O O . CYS A 1 242 ? 11.563 4.907 13.382 1.00 86.44 242 CYS A O 1
ATOM 1853 N N . VAL A 1 243 ? 12.555 3.229 14.503 1.00 84.06 243 VAL A N 1
ATOM 1854 C CA . VAL A 1 243 ? 13.347 4.086 15.391 1.00 84.06 243 VAL A CA 1
ATOM 1855 C C . VAL A 1 243 ? 14.821 3.803 15.153 1.00 84.06 243 VAL A C 1
ATOM 1857 O O . VAL A 1 243 ? 15.245 2.650 15.165 1.00 84.06 243 VAL A O 1
ATOM 1860 N N . LYS A 1 244 ? 15.603 4.860 14.929 1.00 78.62 244 LYS A N 1
ATOM 1861 C CA . LYS A 1 244 ? 17.060 4.771 14.845 1.00 78.62 244 LYS A CA 1
ATOM 1862 C C . LYS A 1 244 ? 17.642 5.017 16.238 1.00 78.62 244 LYS A C 1
ATOM 1864 O O . LYS A 1 244 ? 17.472 6.104 16.780 1.00 78.62 244 LYS A O 1
ATOM 1869 N N . GLN A 1 245 ? 18.314 4.020 16.811 1.00 73.75 245 GLN A N 1
ATOM 1870 C CA . GLN A 1 245 ? 19.036 4.130 18.085 1.00 73.75 245 GLN A CA 1
ATOM 1871 C C . GLN A 1 245 ? 20.452 3.583 17.917 1.00 73.75 245 GLN A C 1
ATOM 1873 O O . GLN A 1 245 ? 20.627 2.454 17.468 1.00 73.75 245 GLN A O 1
ATOM 1878 N N . ASN A 1 246 ? 21.478 4.357 18.286 1.00 73.69 246 ASN A N 1
ATOM 1879 C CA . ASN A 1 246 ? 22.883 3.915 18.276 1.00 73.69 246 ASN A CA 1
ATOM 1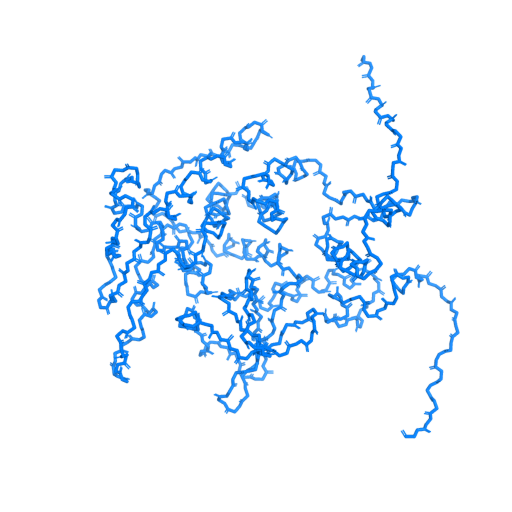880 C C . ASN A 1 246 ? 23.337 3.262 16.947 1.00 73.69 246 ASN A C 1
ATOM 1882 O O . ASN A 1 246 ? 23.995 2.224 16.961 1.00 73.69 246 ASN A O 1
ATOM 1886 N N . ASN A 1 247 ? 22.966 3.844 15.798 1.00 72.44 247 ASN A N 1
ATOM 1887 C CA . ASN A 1 247 ? 23.192 3.293 14.445 1.00 72.44 247 ASN A CA 1
ATOM 1888 C C . ASN A 1 247 ? 22.520 1.940 14.146 1.00 72.44 247 ASN A C 1
ATOM 1890 O O . ASN A 1 247 ? 22.809 1.324 13.124 1.00 72.44 247 ASN A O 1
ATOM 1894 N N . THR A 1 248 ? 21.591 1.501 14.990 1.00 77.12 248 THR A N 1
ATOM 1895 C CA . THR A 1 248 ? 20.720 0.351 14.734 1.00 77.12 248 THR A CA 1
ATOM 1896 C C . THR A 1 248 ? 19.295 0.813 14.467 1.00 77.12 248 THR A C 1
ATOM 1898 O O . THR A 1 248 ? 18.869 1.868 14.946 1.00 77.12 248 THR A O 1
ATOM 1901 N N . ILE A 1 249 ? 18.575 0.042 13.656 1.00 81.38 249 ILE A N 1
ATOM 1902 C CA . ILE A 1 249 ? 17.189 0.321 13.295 1.00 81.38 249 ILE A CA 1
ATOM 1903 C C . ILE A 1 249 ? 16.308 -0.694 14.007 1.00 81.38 249 ILE A C 1
ATOM 1905 O O . ILE A 1 249 ? 16.446 -1.898 13.803 1.00 81.38 249 ILE A O 1
ATOM 1909 N N . GLU A 1 250 ? 15.380 -0.194 14.811 1.00 86.44 250 GLU A N 1
ATOM 1910 C CA . GLU A 1 250 ? 14.349 -0.999 15.445 1.00 86.44 250 GLU A CA 1
ATOM 1911 C C . GLU A 1 250 ? 13.026 -0.822 14.702 1.00 86.44 250 GLU A C 1
ATOM 1913 O O . GLU A 1 250 ? 12.536 0.297 14.517 1.00 86.44 250 GLU A O 1
ATOM 1918 N N . LEU A 1 251 ? 12.441 -1.942 14.278 1.00 88.81 251 LEU A N 1
ATOM 1919 C CA . LEU A 1 251 ? 11.184 -1.987 13.540 1.00 88.81 251 LEU A CA 1
ATOM 1920 C C . LEU A 1 251 ? 10.121 -2.680 14.390 1.00 88.81 251 LEU A C 1
ATOM 1922 O O . LEU A 1 251 ? 10.321 -3.801 14.862 1.00 88.81 251 LEU A O 1
ATOM 1926 N N . LEU A 1 252 ? 8.971 -2.033 14.560 1.00 88.88 252 LEU A N 1
ATOM 1927 C CA . LEU A 1 252 ? 7.873 -2.536 15.383 1.00 88.88 252 LEU A CA 1
ATOM 1928 C C . LEU A 1 252 ? 6.550 -2.432 14.623 1.00 88.88 252 LEU A C 1
ATOM 1930 O O . LEU A 1 252 ? 6.106 -1.332 14.291 1.00 88.88 252 LEU A O 1
ATOM 1934 N N . ASP A 1 253 ? 5.885 -3.568 14.398 1.00 89.00 253 ASP A N 1
ATOM 1935 C CA . ASP A 1 253 ? 4.485 -3.583 13.962 1.00 89.00 253 ASP A CA 1
ATOM 1936 C C . ASP A 1 253 ? 3.595 -3.137 15.125 1.00 89.00 253 ASP A C 1
ATOM 1938 O O . ASP A 1 253 ? 3.431 -3.852 16.118 1.00 89.00 253 ASP A O 1
ATOM 1942 N N . ILE A 1 254 ? 2.999 -1.956 14.981 1.00 87.75 254 ILE A N 1
ATOM 1943 C CA . ILE A 1 254 ? 2.250 -1.276 16.042 1.00 87.75 254 ILE A CA 1
ATOM 1944 C C . ILE A 1 254 ? 1.008 -2.082 16.436 1.00 87.75 254 ILE A C 1
ATOM 1946 O O . ILE A 1 254 ? 0.642 -2.133 17.611 1.00 87.75 254 ILE A O 1
ATOM 1950 N N . SER A 1 255 ? 0.373 -2.757 15.472 1.00 82.81 255 SER A N 1
ATOM 1951 C CA . SER A 1 255 ? -0.858 -3.512 15.724 1.00 82.81 255 SER A CA 1
ATOM 1952 C C . SER A 1 255 ? -0.612 -4.777 16.552 1.00 82.81 255 SER A C 1
ATOM 1954 O O . SER A 1 255 ? -1.415 -5.130 17.415 1.00 82.81 255 SER A O 1
ATOM 1956 N N . SER A 1 256 ? 0.504 -5.470 16.306 1.00 79.44 256 SER A N 1
ATOM 1957 C CA . SER A 1 256 ? 0.814 -6.749 16.953 1.00 79.44 256 SER A CA 1
ATOM 1958 C C . SER A 1 256 ? 1.847 -6.648 18.074 1.00 79.44 256 SER A C 1
ATOM 1960 O O . SER A 1 256 ? 2.032 -7.626 18.800 1.00 79.44 256 SER A O 1
ATOM 1962 N N . LYS A 1 257 ? 2.510 -5.492 18.221 1.00 80.62 257 LYS A N 1
ATOM 1963 C CA . LYS A 1 257 ? 3.678 -5.268 19.091 1.00 80.62 257 LYS A CA 1
ATOM 1964 C C . LYS A 1 257 ? 4.824 -6.244 18.838 1.00 80.62 257 LYS A C 1
ATOM 1966 O O . LYS A 1 257 ? 5.593 -6.564 19.742 1.00 80.62 257 LYS A O 1
ATOM 1971 N N . ARG A 1 258 ? 4.917 -6.766 17.617 1.00 83.44 258 ARG A N 1
ATOM 1972 C CA . ARG A 1 258 ? 6.005 -7.659 17.232 1.00 83.44 258 ARG A CA 1
ATOM 1973 C C . ARG A 1 258 ? 7.132 -6.847 16.631 1.00 83.44 258 ARG A C 1
ATOM 1975 O O . ARG A 1 258 ? 6.913 -6.075 15.697 1.00 83.44 258 ARG A O 1
ATOM 1982 N N . THR A 1 259 ? 8.328 -7.079 17.150 1.00 87.94 259 THR A N 1
ATOM 1983 C CA . THR A 1 259 ? 9.559 -6.656 16.494 1.00 87.94 259 THR A CA 1
ATOM 1984 C C . THR A 1 259 ? 9.654 -7.336 15.135 1.00 87.94 259 THR A C 1
ATOM 1986 O O . THR A 1 259 ? 9.365 -8.531 15.000 1.00 87.94 259 THR A O 1
ATOM 1989 N N . ILE A 1 260 ? 10.028 -6.554 14.133 1.00 89.31 260 ILE A N 1
ATOM 1990 C CA . ILE A 1 260 ? 10.341 -7.028 12.793 1.00 89.31 260 ILE A CA 1
ATOM 1991 C C . ILE A 1 260 ? 11.860 -7.027 12.679 1.00 89.31 260 ILE A C 1
ATOM 1993 O O . ILE A 1 260 ? 12.508 -6.032 12.987 1.00 89.31 260 ILE A O 1
ATOM 1997 N N . ASN A 1 261 ? 12.428 -8.159 12.282 1.00 88.06 261 ASN A N 1
ATOM 1998 C CA . ASN A 1 261 ? 13.872 -8.370 12.339 1.00 88.06 261 ASN A CA 1
ATOM 1999 C C . ASN A 1 261 ? 14.627 -7.600 11.257 1.00 88.06 261 ASN A C 1
ATOM 2001 O O . ASN A 1 261 ? 15.805 -7.301 11.424 1.00 88.06 261 ASN A O 1
ATOM 2005 N N . GLY A 1 262 ? 13.950 -7.272 10.162 1.00 85.62 262 GLY A N 1
ATOM 2006 C CA . GLY A 1 262 ? 14.536 -6.525 9.068 1.00 85.62 262 GLY A CA 1
ATOM 2007 C C . GLY A 1 262 ? 13.753 -6.698 7.780 1.00 85.62 262 GLY A C 1
ATOM 2008 O O . GLY A 1 262 ? 12.539 -6.940 7.776 1.00 85.62 262 GLY A O 1
ATOM 2009 N N . PHE A 1 263 ? 14.475 -6.575 6.675 1.00 83.69 263 PHE A N 1
ATOM 2010 C CA . PHE A 1 263 ? 13.949 -6.647 5.323 1.00 83.69 263 PHE A CA 1
ATOM 2011 C C . PHE A 1 263 ? 14.493 -7.884 4.621 1.00 83.69 263 PHE A C 1
ATOM 2013 O O . PHE A 1 263 ? 15.619 -8.317 4.845 1.00 83.69 263 PHE A O 1
ATOM 2020 N N . LEU A 1 264 ? 13.676 -8.477 3.759 1.00 74.75 264 LEU A N 1
ATOM 2021 C CA . LEU A 1 264 ? 14.106 -9.584 2.922 1.00 74.75 264 LEU A CA 1
ATOM 2022 C C . LEU A 1 264 ? 14.740 -9.043 1.643 1.00 74.75 264 LEU A C 1
ATOM 2024 O O . LEU A 1 264 ? 14.085 -8.322 0.891 1.00 74.75 264 LEU A O 1
ATOM 2028 N N . ARG A 1 265 ? 15.962 -9.497 1.345 1.00 70.19 265 ARG A N 1
ATOM 2029 C CA . ARG A 1 265 ? 16.693 -9.152 0.114 1.00 70.19 265 ARG A CA 1
ATOM 2030 C C . ARG A 1 265 ? 16.895 -7.634 -0.001 1.00 70.19 265 ARG A C 1
ATOM 2032 O O . ARG A 1 265 ? 17.084 -6.946 0.989 1.00 70.19 265 ARG A O 1
ATOM 2039 N N . TRP A 1 266 ? 16.807 -7.122 -1.221 1.00 67.12 266 TRP A N 1
ATOM 2040 C CA . TRP A 1 266 ? 17.064 -5.744 -1.601 1.00 67.12 266 TRP A CA 1
ATOM 2041 C C . TRP A 1 266 ? 16.017 -4.734 -1.077 1.00 67.12 266 TRP A C 1
ATOM 2043 O O . TRP A 1 266 ? 16.135 -3.540 -1.346 1.00 67.12 266 TRP A O 1
ATOM 2053 N N . SER A 1 267 ? 14.992 -5.170 -0.330 1.00 67.44 267 SER A N 1
ATOM 2054 C CA . SER A 1 267 ? 13.893 -4.294 0.086 1.00 67.44 267 SER A CA 1
ATOM 2055 C C . SER A 1 267 ? 14.325 -3.148 1.002 1.00 67.44 267 SER A C 1
ATOM 2057 O O . SER A 1 267 ? 13.735 -2.073 0.904 1.00 67.44 267 SER A O 1
ATOM 2059 N N . GLU A 1 268 ? 15.364 -3.339 1.823 1.00 70.88 268 GLU A N 1
ATOM 2060 C CA . GLU A 1 268 ? 15.946 -2.270 2.652 1.00 70.88 268 GLU A CA 1
ATOM 2061 C C . GLU A 1 268 ? 16.560 -1.147 1.819 1.00 70.88 268 GLU A C 1
ATOM 2063 O O . GLU A 1 268 ? 16.470 0.020 2.192 1.00 70.88 268 GLU A O 1
ATOM 2068 N N . TYR A 1 269 ? 17.120 -1.476 0.651 1.00 69.56 269 TYR A N 1
ATOM 2069 C CA . TYR A 1 269 ? 17.769 -0.488 -0.197 1.00 69.56 269 TYR A CA 1
ATOM 2070 C C . TYR A 1 269 ? 16.771 0.475 -0.819 1.00 69.56 269 TYR A C 1
ATOM 2072 O O . TYR A 1 269 ? 17.196 1.513 -1.284 1.00 69.56 269 TYR A O 1
ATOM 2080 N N . ALA A 1 270 ? 15.464 0.192 -0.810 1.00 67.69 270 ALA A N 1
ATOM 2081 C CA . ALA A 1 270 ? 14.446 1.134 -1.277 1.00 67.69 270 ALA A CA 1
ATOM 2082 C C . ALA A 1 270 ? 14.140 2.269 -0.285 1.00 67.69 270 ALA A C 1
ATOM 2084 O O . ALA A 1 270 ? 13.264 3.091 -0.558 1.00 67.69 270 ALA A O 1
ATOM 2085 N N . ILE A 1 271 ? 14.804 2.287 0.875 1.00 71.69 271 ILE A N 1
ATOM 2086 C CA . ILE A 1 271 ? 14.481 3.164 1.996 1.00 71.69 271 ILE A CA 1
ATOM 2087 C C . ILE A 1 271 ? 15.706 4.005 2.342 1.00 71.69 271 ILE A C 1
ATOM 2089 O O . ILE A 1 271 ? 16.752 3.492 2.734 1.00 71.69 271 ILE A O 1
ATOM 2093 N N . SER A 1 272 ? 15.571 5.327 2.243 1.00 70.25 272 SER A N 1
ATOM 2094 C CA . SER A 1 272 ? 16.600 6.247 2.728 1.00 70.25 272 SER A CA 1
ATOM 2095 C C . SER A 1 272 ? 16.462 6.442 4.243 1.00 70.25 272 SER A C 1
ATOM 2097 O O . SER A 1 272 ? 15.754 7.334 4.714 1.00 70.25 272 SER A O 1
ATOM 2099 N N . PHE A 1 273 ? 17.131 5.585 5.020 1.00 70.06 273 PHE A N 1
ATOM 2100 C CA . PHE A 1 273 ? 17.131 5.663 6.488 1.00 70.06 273 PHE A CA 1
ATOM 2101 C C . PHE A 1 273 ? 17.889 6.880 7.039 1.00 70.06 273 PHE A C 1
ATOM 2103 O O . PHE A 1 273 ? 17.659 7.275 8.181 1.00 70.06 273 PHE A O 1
ATOM 2110 N N . ASP A 1 274 ? 18.751 7.509 6.237 1.00 65.88 274 ASP A N 1
ATOM 2111 C CA . ASP A 1 274 ? 19.511 8.706 6.627 1.00 65.88 274 ASP A CA 1
ATOM 2112 C C . ASP A 1 274 ? 18.617 9.922 6.893 1.00 65.88 274 ASP A C 1
ATOM 2114 O O . ASP A 1 274 ? 18.995 10.822 7.639 1.00 65.88 274 ASP A O 1
ATOM 2118 N N . ASN A 1 275 ? 17.405 9.923 6.335 1.00 62.91 275 ASN A N 1
ATOM 2119 C CA . ASN A 1 275 ? 16.423 10.987 6.521 1.00 62.91 275 ASN A CA 1
ATOM 2120 C C . ASN A 1 275 ? 15.493 10.755 7.726 1.00 62.91 275 ASN A C 1
ATOM 2122 O O . ASN A 1 275 ? 14.584 11.555 7.960 1.00 62.91 275 ASN A O 1
ATOM 2126 N N . ILE A 1 276 ? 15.683 9.669 8.485 1.00 66.50 276 ILE A N 1
ATOM 2127 C CA . ILE A 1 276 ? 14.914 9.405 9.704 1.00 66.50 276 ILE A CA 1
ATOM 2128 C C . ILE A 1 276 ? 15.529 10.214 10.852 1.00 66.50 276 ILE A C 1
ATOM 2130 O O . ILE A 1 276 ? 16.709 10.018 11.151 1.00 66.50 276 ILE A O 1
ATOM 2134 N N . PRO A 1 277 ? 14.765 11.112 11.505 1.00 61.31 277 PRO A N 1
ATOM 2135 C CA . PRO A 1 277 ? 15.293 11.904 12.608 1.00 61.31 277 PRO A CA 1
ATOM 2136 C C . PRO A 1 277 ? 15.744 11.001 13.762 1.00 61.31 277 PRO A C 1
ATOM 2138 O O . PRO A 1 277 ? 15.037 10.061 14.126 1.00 61.31 277 PRO A O 1
ATOM 2141 N N . GLU A 1 278 ? 16.889 11.316 14.371 1.00 62.19 278 GLU A N 1
ATOM 2142 C CA . GLU A 1 278 ? 17.281 10.695 15.640 1.00 62.19 278 GLU A CA 1
ATOM 2143 C C . GLU A 1 278 ? 16.222 11.013 16.714 1.00 62.19 278 GLU A C 1
ATOM 2145 O O . GLU A 1 278 ? 15.638 12.101 16.732 1.00 62.19 278 GLU A O 1
ATOM 2150 N N . ASP A 1 279 ? 15.916 10.025 17.557 1.00 60.81 279 ASP A N 1
ATOM 2151 C CA . ASP A 1 279 ? 14.961 10.096 18.676 1.00 60.81 279 ASP A CA 1
ATOM 2152 C C . ASP A 1 279 ? 13.473 10.325 18.334 1.00 60.81 279 ASP A C 1
ATOM 2154 O O . ASP A 1 279 ? 12.642 10.378 19.244 1.00 60.81 279 ASP A O 1
ATOM 2158 N N . ASN A 1 280 ? 13.086 10.386 17.051 1.00 68.44 280 ASN A N 1
ATOM 2159 C CA . ASN A 1 280 ? 11.676 10.385 16.639 1.00 68.44 280 ASN A CA 1
ATOM 2160 C C . ASN A 1 280 ? 11.354 9.195 15.724 1.00 68.44 280 ASN A C 1
ATOM 2162 O O . ASN A 1 280 ? 12.077 8.951 14.758 1.00 68.44 280 ASN A O 1
ATOM 2166 N N . PRO A 1 281 ? 10.240 8.474 15.959 1.00 76.62 281 PRO A N 1
ATOM 2167 C CA . PRO A 1 281 ? 9.862 7.365 15.099 1.00 76.62 281 PRO A CA 1
ATOM 2168 C C . PRO A 1 281 ? 9.487 7.867 13.701 1.00 76.62 281 PRO A C 1
ATOM 2170 O O . PRO A 1 281 ? 8.610 8.722 13.540 1.00 76.62 281 PRO A O 1
ATOM 2173 N N . ALA A 1 282 ? 10.102 7.278 12.680 1.00 85.44 282 ALA A N 1
ATOM 2174 C CA . ALA A 1 282 ? 9.524 7.254 11.346 1.00 85.44 282 ALA A CA 1
ATOM 2175 C C . ALA A 1 282 ? 8.399 6.217 11.298 1.00 85.44 282 ALA A C 1
ATOM 2177 O O . ALA A 1 282 ? 8.396 5.237 12.047 1.00 85.44 282 ALA A O 1
ATOM 2178 N N . PHE A 1 283 ? 7.446 6.418 10.395 1.00 90.56 283 PHE A N 1
ATOM 2179 C CA . PHE A 1 283 ? 6.347 5.486 10.193 1.00 90.56 283 PHE A CA 1
ATOM 2180 C C . PHE A 1 283 ? 6.376 4.953 8.777 1.00 90.56 283 PHE A C 1
ATOM 2182 O O . PHE A 1 283 ? 6.734 5.660 7.842 1.00 90.56 283 PHE A O 1
ATOM 2189 N N . GLY A 1 284 ? 5.937 3.718 8.607 1.00 92.75 284 GLY A N 1
ATOM 2190 C CA . GLY A 1 284 ? 5.661 3.189 7.286 1.00 92.75 284 GLY A CA 1
ATOM 2191 C C . GLY A 1 284 ? 4.634 2.085 7.324 1.00 92.75 284 GLY A C 1
ATOM 2192 O O . GLY A 1 284 ? 4.278 1.571 8.383 1.00 92.75 284 GLY A O 1
ATOM 2193 N N . VAL A 1 285 ? 4.135 1.749 6.149 1.00 95.44 285 VAL A N 1
ATOM 2194 C CA . VAL A 1 285 ? 3.179 0.669 5.941 1.00 95.44 285 VAL A CA 1
ATOM 2195 C C . VAL A 1 285 ? 3.814 -0.438 5.125 1.00 95.44 285 VAL A C 1
ATOM 2197 O O . VAL A 1 285 ? 4.738 -0.203 4.348 1.00 95.44 285 VAL A O 1
ATOM 2200 N N . TYR A 1 286 ? 3.298 -1.646 5.296 1.00 94.38 286 TYR A N 1
ATOM 2201 C CA . TYR A 1 286 ? 3.753 -2.822 4.572 1.00 94.38 286 TYR A CA 1
ATOM 2202 C C . TYR A 1 286 ? 2.561 -3.593 4.010 1.00 94.38 286 TYR A C 1
ATOM 2204 O O . TYR A 1 286 ? 1.507 -3.713 4.639 1.00 94.38 286 TYR A O 1
ATOM 2212 N N . HIS A 1 287 ? 2.735 -4.156 2.821 1.00 93.88 287 HIS A N 1
ATOM 2213 C CA . HIS A 1 287 ? 1.760 -5.032 2.198 1.00 93.88 287 HIS A CA 1
ATOM 2214 C C . HIS A 1 287 ? 1.979 -6.488 2.594 1.00 93.88 287 HIS A C 1
ATOM 2216 O O . HIS A 1 287 ? 0.997 -7.200 2.830 1.00 93.88 287 HIS A O 1
ATOM 2222 N N . SER A 1 288 ? 3.234 -6.929 2.710 1.00 89.19 288 SER A N 1
ATOM 2223 C CA . SER A 1 288 ? 3.578 -8.321 2.984 1.00 89.19 288 SER A CA 1
ATOM 2224 C C . SER A 1 288 ? 4.690 -8.499 4.018 1.00 89.19 288 SER A C 1
ATOM 2226 O O . SER A 1 288 ? 5.740 -7.858 3.987 1.00 89.19 288 SER A O 1
ATOM 2228 N N . LEU A 1 289 ? 4.477 -9.483 4.892 1.00 89.06 289 LEU A N 1
ATOM 2229 C CA . LEU A 1 289 ? 5.477 -10.018 5.815 1.00 89.06 289 LEU A CA 1
ATOM 2230 C C . LEU A 1 289 ? 5.886 -11.426 5.380 1.00 89.06 289 LEU A C 1
ATOM 2232 O O . LEU A 1 289 ? 5.107 -12.157 4.764 1.00 89.06 289 LEU A O 1
ATOM 2236 N N . VAL A 1 290 ? 7.091 -11.836 5.757 1.00 86.75 290 VAL A N 1
ATOM 2237 C CA . VAL A 1 290 ? 7.537 -13.233 5.695 1.00 86.75 290 VAL A CA 1
ATOM 2238 C C . VAL A 1 290 ? 7.903 -13.687 7.076 1.00 86.75 290 VAL A C 1
ATOM 2240 O O . VAL A 1 290 ? 8.540 -12.956 7.827 1.00 86.75 290 VAL A O 1
ATOM 2243 N N . ARG A 1 291 ? 7.540 -14.928 7.379 1.00 85.00 291 ARG A N 1
ATOM 2244 C CA . ARG A 1 291 ? 8.105 -15.631 8.513 1.00 85.00 291 ARG A CA 1
ATOM 2245 C C . ARG A 1 291 ? 9.211 -16.557 8.027 1.00 85.00 291 ARG A C 1
ATOM 2247 O O . ARG A 1 291 ? 8.921 -17.471 7.258 1.00 85.00 291 ARG A O 1
ATOM 2254 N N . ASP A 1 292 ? 10.434 -16.331 8.488 1.00 79.81 292 ASP A N 1
ATOM 2255 C CA . ASP A 1 292 ? 11.523 -17.298 8.363 1.00 79.81 292 ASP A CA 1
ATOM 2256 C C . ASP A 1 292 ? 11.786 -17.908 9.741 1.00 79.81 292 ASP A C 1
ATOM 2258 O O . ASP A 1 292 ? 12.231 -17.232 10.666 1.00 79.81 292 ASP A O 1
ATOM 2262 N N . LYS A 1 293 ? 11.430 -19.186 9.909 1.00 81.12 293 LYS A N 1
ATOM 2263 C CA . LYS A 1 293 ? 11.434 -19.897 11.198 1.00 81.12 293 LYS A CA 1
ATOM 2264 C C . LYS A 1 293 ? 10.635 -19.143 12.275 1.00 81.12 293 LYS A C 1
ATOM 2266 O O . LYS A 1 293 ? 9.406 -19.233 12.315 1.00 81.12 293 LYS A O 1
ATOM 2271 N N . THR A 1 294 ? 11.324 -18.424 13.156 1.00 77.94 294 THR A N 1
ATOM 2272 C CA . THR A 1 294 ? 10.768 -17.639 14.268 1.00 77.94 294 THR A CA 1
ATOM 2273 C C . THR A 1 294 ? 10.746 -16.142 13.986 1.00 77.94 294 THR A C 1
ATOM 2275 O O . THR A 1 294 ? 10.089 -15.397 14.708 1.00 77.94 294 THR A O 1
ATOM 2278 N N . GLU A 1 295 ? 11.442 -15.713 12.942 1.00 84.50 295 GLU A N 1
ATOM 2279 C CA . GLU A 1 295 ? 11.689 -14.321 12.610 1.00 84.50 295 GLU A CA 1
ATOM 2280 C C . GLU A 1 295 ? 10.633 -13.803 11.646 1.00 84.50 295 GLU A C 1
ATOM 2282 O O . GLU A 1 295 ? 10.175 -14.526 10.758 1.00 84.50 295 GLU A O 1
ATOM 2287 N N . VAL A 1 296 ? 10.229 -12.549 11.826 1.00 87.88 296 VAL A N 1
ATOM 2288 C CA . VAL A 1 296 ? 9.309 -11.867 10.918 1.00 87.88 296 VAL A CA 1
ATOM 2289 C C . VAL A 1 296 ? 10.083 -10.764 10.217 1.00 87.88 296 VAL A C 1
ATOM 2291 O O . VAL A 1 296 ? 10.699 -9.940 10.882 1.00 87.88 296 VAL A O 1
ATOM 2294 N N . ASN A 1 297 ? 10.041 -10.756 8.888 1.00 89.75 297 ASN A N 1
ATOM 2295 C CA . ASN A 1 297 ? 10.751 -9.807 8.036 1.00 89.75 297 ASN A CA 1
ATOM 2296 C C . ASN A 1 297 ? 9.779 -9.130 7.067 1.00 89.75 297 ASN A C 1
ATOM 2298 O O . ASN A 1 297 ? 8.800 -9.742 6.624 1.00 89.75 297 ASN A O 1
ATOM 2302 N N . PHE A 1 298 ? 10.066 -7.887 6.693 1.00 90.00 298 PHE A N 1
ATOM 2303 C CA . PHE A 1 298 ? 9.339 -7.190 5.637 1.00 90.00 298 PHE A CA 1
ATOM 2304 C C . PHE A 1 298 ? 9.701 -7.751 4.263 1.00 90.00 298 PHE A C 1
ATOM 2306 O O . PHE A 1 298 ? 10.878 -7.909 3.943 1.00 90.00 298 PHE A O 1
ATOM 2313 N N . ARG A 1 299 ? 8.695 -8.005 3.414 1.00 88.00 299 ARG A N 1
ATOM 2314 C CA . ARG A 1 299 ? 8.936 -8.087 1.960 1.00 88.00 299 ARG A CA 1
ATOM 2315 C C . ARG A 1 299 ? 9.014 -6.706 1.339 1.00 88.00 299 ARG A C 1
ATOM 2317 O O . ARG A 1 299 ? 9.702 -6.525 0.343 1.00 88.00 299 ARG A O 1
ATOM 2324 N N . ASP A 1 300 ? 8.267 -5.772 1.895 1.00 90.00 300 ASP A N 1
ATOM 2325 C CA . ASP A 1 300 ? 8.122 -4.422 1.397 1.00 90.00 300 ASP A CA 1
ATOM 2326 C C . ASP A 1 300 ? 7.803 -3.493 2.563 1.00 90.00 300 ASP A C 1
ATOM 2328 O O . ASP A 1 300 ? 7.236 -3.912 3.576 1.00 90.00 300 ASP A O 1
ATOM 2332 N N . TRP A 1 301 ? 8.182 -2.234 2.402 1.00 91.88 301 TRP A N 1
ATOM 2333 C CA . TRP A 1 301 ? 7.841 -1.170 3.323 1.00 91.88 301 TRP A CA 1
ATOM 2334 C C . TRP A 1 301 ? 7.797 0.153 2.571 1.00 91.88 301 TRP A C 1
ATOM 2336 O O . TRP A 1 301 ? 8.484 0.361 1.567 1.00 91.88 301 TRP A O 1
ATOM 2346 N N . THR A 1 302 ? 6.922 1.048 2.998 1.00 92.75 302 THR A N 1
ATOM 2347 C CA . THR A 1 302 ? 6.721 2.346 2.357 1.00 92.75 302 THR A CA 1
ATOM 2348 C C . THR A 1 302 ? 6.482 3.402 3.418 1.00 92.75 302 THR A C 1
ATOM 2350 O O . THR A 1 302 ? 5.582 3.262 4.245 1.00 92.75 302 THR A O 1
ATOM 2353 N N . MET A 1 303 ? 7.314 4.440 3.397 1.00 91.38 303 MET A N 1
ATOM 2354 C CA . MET A 1 303 ? 7.312 5.534 4.359 1.00 91.38 303 MET A CA 1
ATOM 2355 C C . MET A 1 303 ? 5.964 6.255 4.340 1.00 91.38 303 MET A C 1
ATOM 2357 O O . MET A 1 303 ? 5.402 6.533 3.281 1.00 91.38 303 MET A O 1
ATOM 2361 N N . ILE A 1 304 ? 5.478 6.601 5.529 1.00 92.56 304 ILE A N 1
ATOM 2362 C CA . ILE A 1 304 ? 4.341 7.486 5.746 1.00 92.56 304 ILE A CA 1
ATOM 2363 C C . ILE A 1 304 ? 4.817 8.676 6.592 1.00 92.56 304 ILE A C 1
ATOM 2365 O O . ILE A 1 304 ? 5.304 8.489 7.708 1.00 92.56 304 ILE A O 1
ATOM 2369 N N . PRO A 1 305 ? 4.637 9.920 6.120 1.00 89.94 305 PRO A N 1
ATOM 2370 C CA . PRO A 1 305 ? 4.946 11.121 6.871 1.00 89.94 305 PRO A CA 1
ATOM 2371 C C . PRO A 1 305 ? 4.270 11.118 8.238 1.00 89.94 305 PRO A C 1
ATOM 2373 O O . PRO A 1 305 ? 3.048 10.987 8.337 1.00 89.94 305 PRO A O 1
ATOM 2376 N N . GLY A 1 306 ? 5.046 11.375 9.294 1.00 88.75 306 GLY A N 1
ATOM 2377 C CA . GLY A 1 306 ? 4.529 11.411 10.665 1.00 88.75 306 GLY A CA 1
ATOM 2378 C C . GLY A 1 306 ? 3.356 12.379 10.853 1.00 88.75 306 GLY A C 1
ATOM 2379 O O . GLY A 1 306 ? 2.450 12.095 11.631 1.00 88.75 306 GLY A O 1
ATOM 2380 N N . ARG A 1 307 ? 3.295 13.470 10.072 1.00 90.06 307 ARG A N 1
ATOM 2381 C CA . ARG A 1 307 ? 2.148 14.397 10.067 1.00 90.06 307 ARG A CA 1
ATOM 2382 C C . ARG A 1 307 ? 0.824 13.714 9.699 1.00 90.06 307 ARG A C 1
ATOM 2384 O O . ARG A 1 307 ? -0.184 14.005 10.325 1.00 90.06 307 ARG A O 1
ATOM 2391 N N . ILE A 1 308 ? 0.826 12.788 8.734 1.00 92.38 308 ILE A N 1
ATOM 2392 C CA . ILE A 1 308 ? -0.379 12.063 8.297 1.00 92.38 308 ILE A CA 1
ATOM 2393 C C . ILE A 1 308 ? -0.864 11.153 9.429 1.00 92.38 308 ILE A C 1
ATOM 2395 O O . ILE A 1 308 ? -2.053 11.143 9.750 1.00 92.38 308 ILE A O 1
ATOM 2399 N N . VAL A 1 309 ? 0.071 10.451 10.077 1.00 91.25 309 VAL A N 1
ATOM 2400 C CA . VAL A 1 309 ? -0.213 9.585 11.229 1.00 91.25 309 VAL A CA 1
ATOM 2401 C C . VAL A 1 309 ? -0.762 10.400 12.403 1.00 91.25 309 VAL A C 1
ATOM 2403 O O . VAL A 1 309 ? -1.774 10.027 12.994 1.00 91.25 309 VAL A O 1
ATOM 2406 N N . ALA A 1 310 ? -0.137 11.538 12.716 1.00 89.81 310 ALA A N 1
ATOM 2407 C CA . ALA A 1 310 ? -0.552 12.421 13.802 1.00 89.81 310 ALA A CA 1
ATOM 2408 C C . ALA A 1 310 ? -1.949 13.017 13.570 1.00 89.81 310 ALA A C 1
ATOM 2410 O O . ALA A 1 310 ? -2.775 13.000 14.484 1.00 89.81 310 ALA A O 1
ATOM 2411 N N . THR A 1 311 ? -2.239 13.497 12.354 1.00 90.94 311 THR A N 1
ATOM 2412 C CA . THR A 1 311 ? -3.569 14.006 11.990 1.00 90.94 311 THR A CA 1
ATOM 2413 C C . THR A 1 311 ? -4.634 12.931 12.176 1.00 90.94 311 THR A C 1
ATOM 2415 O O . THR A 1 311 ? -5.619 13.173 12.868 1.00 90.94 311 THR A O 1
ATOM 2418 N N . TRP A 1 312 ? -4.416 11.724 11.646 1.00 90.75 312 TRP A N 1
ATOM 2419 C CA . TRP A 1 312 ? -5.378 10.634 11.814 1.00 90.75 312 TRP A CA 1
ATOM 2420 C C . TRP A 1 312 ? -5.560 10.224 13.277 1.00 90.75 312 TRP A C 1
ATOM 2422 O O . TRP A 1 312 ? -6.687 9.988 13.704 1.00 90.75 312 TRP A O 1
ATOM 2432 N N . ALA A 1 313 ? -4.477 10.154 14.056 1.00 87.56 313 ALA A N 1
ATOM 2433 C CA . ALA A 1 313 ? -4.555 9.797 15.469 1.00 87.56 313 ALA A CA 1
ATOM 2434 C C . ALA A 1 313 ? -5.383 10.821 16.259 1.00 87.56 313 ALA A C 1
ATOM 2436 O O . ALA A 1 313 ? -6.185 10.437 17.108 1.00 87.56 313 ALA A O 1
ATOM 2437 N N . ASN A 1 314 ? -5.237 12.114 15.960 1.00 87.31 314 ASN A N 1
ATOM 2438 C CA . ASN A 1 314 ? -6.049 13.165 16.573 1.00 87.31 314 ASN A CA 1
ATOM 2439 C C . ASN A 1 314 ? -7.522 13.056 16.157 1.00 87.31 314 ASN A C 1
ATOM 2441 O O . ASN A 1 314 ? -8.385 13.003 17.027 1.00 87.31 314 ASN A O 1
ATOM 2445 N N . GLU A 1 315 ? -7.808 12.891 14.861 1.00 86.19 315 GLU A N 1
ATOM 2446 C CA . GLU A 1 315 ? -9.177 12.653 14.380 1.00 86.19 315 GLU A CA 1
ATOM 2447 C C . GLU A 1 315 ? -9.809 11.415 15.034 1.00 86.19 315 GLU A C 1
ATOM 2449 O O . GLU A 1 315 ? -10.995 11.409 15.362 1.00 86.19 315 GLU A O 1
ATOM 2454 N N . PHE A 1 316 ? -9.033 10.345 15.232 1.00 81.81 316 PHE A N 1
ATOM 2455 C CA . PHE A 1 316 ? -9.507 9.143 15.907 1.00 81.81 316 PHE A CA 1
ATOM 2456 C C . PHE A 1 316 ? -9.867 9.434 17.365 1.00 81.81 316 PHE A C 1
ATOM 2458 O O . PHE A 1 316 ? -10.969 9.086 17.784 1.00 81.81 316 PHE A O 1
ATOM 2465 N N . ARG A 1 317 ? -8.976 10.093 18.118 1.00 81.88 317 ARG A N 1
ATOM 2466 C CA . ARG A 1 317 ? -9.205 10.481 19.523 1.00 81.88 317 ARG A CA 1
ATOM 2467 C C . ARG A 1 317 ? -10.458 11.322 19.683 1.00 81.88 317 ARG A C 1
ATOM 2469 O O . ARG A 1 317 ? -11.235 11.057 20.598 1.00 81.88 317 ARG A O 1
ATOM 2476 N N . ASP A 1 318 ? -10.662 12.277 18.782 1.00 79.38 318 ASP A N 1
ATOM 2477 C CA . ASP A 1 318 ? -11.835 13.146 18.784 1.00 79.38 318 ASP A CA 1
ATOM 2478 C C . ASP A 1 318 ? -13.115 12.338 18.541 1.00 79.38 318 ASP A C 1
ATOM 2480 O O . ASP A 1 318 ? -14.097 12.507 19.263 1.00 79.38 318 ASP A O 1
ATOM 2484 N N . ARG A 1 319 ? -13.093 11.391 17.589 1.00 77.75 319 ARG A N 1
ATOM 2485 C CA . ARG A 1 319 ? -14.236 10.500 17.319 1.00 77.75 319 ARG A CA 1
ATOM 2486 C C . ARG A 1 319 ? -14.600 9.613 18.509 1.00 77.75 319 ARG A C 1
ATOM 2488 O O . ARG A 1 319 ? -15.784 9.376 18.728 1.00 77.75 319 ARG A O 1
ATOM 2495 N N . VAL A 1 320 ? -13.612 9.100 19.245 1.00 72.62 320 VAL A N 1
ATOM 2496 C CA . VAL A 1 320 ? -13.853 8.194 20.386 1.00 72.62 320 VAL A CA 1
ATOM 2497 C C . VAL A 1 320 ? -13.941 8.913 21.736 1.00 72.62 320 VAL A C 1
ATOM 2499 O O . VAL A 1 320 ? -14.206 8.272 22.749 1.00 72.62 320 VAL A O 1
ATOM 2502 N N . GLY A 1 321 ? -13.710 10.229 21.780 1.00 75.38 321 GLY A N 1
ATOM 2503 C CA . GLY A 1 321 ? -13.726 11.021 23.013 1.00 75.38 321 GLY A CA 1
ATOM 2504 C C . GLY A 1 321 ? -12.614 10.667 24.010 1.00 75.38 321 GLY A C 1
ATOM 2505 O O . GLY A 1 321 ? -12.785 10.878 25.210 1.00 75.38 321 GLY A O 1
ATOM 2506 N N . GLN A 1 322 ? -11.485 10.116 23.547 1.00 76.62 322 GLN A N 1
ATOM 2507 C CA . GLN A 1 322 ? -10.370 9.674 24.399 1.00 76.62 322 GLN A CA 1
ATOM 2508 C C . GLN A 1 322 ? -9.052 10.367 24.007 1.00 76.62 322 GLN A C 1
ATOM 2510 O O . GLN A 1 322 ? -8.245 9.795 23.271 1.00 76.62 322 GLN A O 1
ATOM 2515 N N . PRO A 1 323 ? -8.775 11.585 24.510 1.00 73.38 323 PRO A N 1
ATOM 2516 C CA . PRO A 1 323 ? -7.610 12.376 24.094 1.00 73.38 323 PRO A CA 1
ATOM 2517 C C . PRO A 1 323 ? -6.258 11.748 24.473 1.00 73.38 323 PRO A C 1
ATOM 2519 O O . PRO A 1 323 ? -5.258 11.995 23.805 1.00 73.38 323 PRO A O 1
ATOM 2522 N N . GLY A 1 324 ? -6.216 10.916 25.519 1.00 74.75 324 GLY A N 1
ATOM 2523 C CA . GLY A 1 324 ? -5.004 10.219 25.968 1.00 74.75 324 GLY A CA 1
ATOM 2524 C C . GLY A 1 324 ? -4.735 8.884 25.268 1.00 74.75 324 GLY A C 1
ATOM 2525 O O . GLY A 1 324 ? -3.761 8.216 25.607 1.00 74.75 324 GLY A O 1
ATOM 2526 N N . LEU A 1 325 ? -5.586 8.462 24.325 1.00 76.38 325 LEU A N 1
ATOM 2527 C CA . LEU A 1 325 ? -5.448 7.155 23.692 1.00 76.38 325 LEU A CA 1
ATOM 2528 C C . LEU A 1 325 ? -4.165 7.111 22.845 1.00 76.38 325 LEU A C 1
ATOM 2530 O O . LEU A 1 325 ? -3.936 7.958 21.971 1.00 76.38 325 LEU A O 1
ATOM 2534 N N . GLY A 1 326 ? -3.302 6.136 23.132 1.00 77.62 326 GLY A N 1
ATOM 2535 C CA . GLY A 1 326 ? -2.093 5.865 22.355 1.00 77.62 326 GLY A CA 1
ATOM 2536 C C . GLY A 1 326 ? -2.428 5.175 21.034 1.00 77.62 326 GLY A C 1
ATOM 2537 O O . GLY A 1 326 ? -3.404 4.433 20.958 1.00 77.62 326 GLY A O 1
ATOM 2538 N N . ILE A 1 327 ? -1.615 5.395 19.995 1.00 77.94 327 ILE A N 1
ATOM 2539 C CA . ILE A 1 327 ? -1.853 4.810 18.663 1.00 77.94 327 ILE A CA 1
ATOM 2540 C C . ILE A 1 327 ? -1.883 3.277 18.695 1.00 77.94 327 ILE A C 1
ATOM 2542 O O . ILE A 1 327 ? -2.703 2.669 18.021 1.00 77.94 327 ILE A O 1
ATOM 2546 N N . GLU A 1 328 ? -1.067 2.651 19.543 1.00 76.75 328 GLU A N 1
ATOM 2547 C CA . GLU A 1 328 ? -1.097 1.202 19.764 1.00 76.75 328 GLU A CA 1
ATOM 2548 C C . GLU A 1 328 ? -2.487 0.734 20.199 1.00 76.75 328 GLU A C 1
ATOM 2550 O O . GLU A 1 328 ? -3.038 -0.189 19.611 1.00 76.75 328 GLU A O 1
ATOM 2555 N N . SER A 1 329 ? -3.091 1.415 21.173 1.00 75.00 329 SER A N 1
ATOM 2556 C CA . SER A 1 329 ? -4.428 1.098 21.676 1.00 75.00 329 SER A CA 1
ATOM 2557 C C . SER A 1 329 ? -5.531 1.356 20.641 1.00 75.00 329 SER A C 1
ATOM 2559 O O . SER A 1 329 ? -6.564 0.697 20.683 1.00 75.00 329 SER A O 1
ATOM 2561 N N . MET A 1 330 ? -5.319 2.275 19.690 1.00 78.31 330 MET A N 1
ATOM 2562 C CA . MET A 1 330 ? -6.252 2.523 18.575 1.00 78.31 330 MET A CA 1
ATOM 2563 C C . MET A 1 330 ? -6.237 1.418 17.514 1.00 78.31 330 MET A C 1
ATOM 2565 O O . MET A 1 330 ? -7.169 1.321 16.716 1.00 78.31 330 MET A O 1
ATOM 2569 N N . LEU A 1 331 ? -5.154 0.638 17.447 1.00 77.75 331 LEU A N 1
ATOM 2570 C CA . LEU A 1 331 ? -4.946 -0.409 16.442 1.00 77.75 331 LEU A CA 1
ATOM 2571 C C . LEU A 1 331 ? -5.076 -1.821 17.024 1.00 77.75 331 LEU A C 1
ATOM 2573 O O . LEU A 1 331 ? -4.876 -2.802 16.302 1.00 77.75 331 LEU A O 1
ATOM 2577 N N . ARG A 1 332 ? -5.432 -1.932 18.307 1.00 67.94 332 ARG A N 1
ATOM 2578 C CA . ARG A 1 332 ? -5.407 -3.171 19.077 1.00 67.94 332 ARG A CA 1
ATOM 2579 C C . ARG A 1 332 ? -6.776 -3.588 19.610 1.00 67.94 332 ARG A C 1
ATOM 2581 O O . ARG A 1 332 ? -7.588 -2.780 20.044 1.00 67.94 332 ARG A O 1
ATOM 2588 N N . THR A 1 333 ? -6.970 -4.904 19.660 1.00 55.66 333 THR A N 1
ATOM 2589 C CA . THR A 1 333 ? -8.124 -5.582 20.273 1.00 55.66 333 THR A CA 1
ATOM 2590 C C . THR A 1 333 ? -7.830 -6.052 21.706 1.00 55.66 333 THR A C 1
ATOM 2592 O O . THR A 1 333 ? -8.388 -7.058 22.130 1.00 55.66 333 THR A O 1
ATOM 2595 N N . ASP A 1 334 ? -6.884 -5.432 22.425 1.00 45.53 334 ASP A N 1
ATOM 2596 C CA . ASP A 1 334 ? -6.474 -5.885 23.776 1.00 45.53 334 ASP A CA 1
ATOM 2597 C C . ASP A 1 334 ? -7.558 -5.645 24.815 1.00 45.53 334 ASP A C 1
ATOM 2599 O O . ASP A 1 334 ? -7.617 -6.326 25.837 1.00 45.53 334 ASP A O 1
ATOM 2603 N N . GLY A 1 335 ? -8.411 -4.659 24.550 1.00 39.81 335 GLY A N 1
ATOM 2604 C CA . GLY A 1 335 ? -9.682 -4.591 25.223 1.00 39.81 335 GLY A CA 1
ATOM 2605 C C . GLY A 1 335 ? -10.543 -5.724 24.707 1.00 39.81 335 GLY A C 1
ATOM 2606 O O . GLY A 1 335 ? -10.577 -5.976 23.501 1.00 39.81 335 GLY A O 1
ATOM 2607 N N . SER A 1 336 ? -11.260 -6.403 25.605 1.00 33.22 336 SER A N 1
ATOM 2608 C CA . SER A 1 336 ? -12.337 -7.303 25.190 1.00 33.22 336 SER A CA 1
ATOM 2609 C C . SER A 1 336 ? -13.120 -6.641 24.044 1.00 33.22 336 SER A C 1
ATOM 2611 O O . SER A 1 336 ? -13.227 -5.410 24.025 1.00 33.22 336 SER A O 1
ATOM 2613 N N . PRO A 1 337 ? -13.712 -7.389 23.100 1.00 39.47 337 PRO A N 1
ATOM 2614 C CA . PRO A 1 337 ? -14.514 -6.789 22.037 1.00 39.47 337 PRO A CA 1
ATOM 2615 C C . PRO A 1 337 ? -15.599 -5.831 22.554 1.00 39.47 337 PRO A C 1
ATOM 2617 O O . PRO A 1 337 ? -16.163 -5.116 21.750 1.00 39.47 337 PRO A O 1
ATOM 2620 N N . ARG A 1 338 ? -15.872 -5.806 23.871 1.00 34.00 338 ARG A N 1
ATOM 2621 C CA . ARG A 1 338 ? -16.766 -4.904 24.600 1.00 34.00 338 ARG A CA 1
ATOM 2622 C C . ARG A 1 338 ? -16.101 -3.713 25.319 1.00 34.00 338 ARG A C 1
ATOM 2624 O O . ARG A 1 338 ? -16.821 -2.842 25.770 1.00 34.00 338 ARG A O 1
ATOM 2631 N N . GLN A 1 339 ? -14.779 -3.594 25.447 1.00 33.75 339 GLN A N 1
ATOM 2632 C CA . GLN A 1 339 ? -14.180 -2.447 26.165 1.00 33.75 339 GLN A CA 1
ATOM 2633 C C . GLN A 1 339 ? -14.255 -1.123 25.392 1.00 33.75 339 GLN A C 1
ATOM 2635 O O . GLN A 1 339 ? -14.251 -0.062 26.007 1.00 33.75 339 GLN A O 1
ATOM 2640 N N . ASN A 1 340 ? -14.430 -1.166 24.069 1.00 34.56 340 ASN A N 1
ATOM 2641 C CA . ASN A 1 340 ? -14.781 0.027 23.289 1.00 34.56 340 ASN A CA 1
ATOM 2642 C C . ASN A 1 340 ? -16.281 0.386 23.367 1.00 34.56 340 ASN A C 1
ATOM 2644 O O . ASN A 1 340 ? -16.709 1.289 22.652 1.00 34.56 340 ASN A O 1
ATOM 2648 N N . TYR A 1 341 ? -17.078 -0.317 24.186 1.00 42.66 341 TYR A N 1
ATOM 2649 C CA . TYR A 1 341 ? -18.540 -0.174 24.221 1.00 42.66 341 TYR A CA 1
ATOM 2650 C C . TYR A 1 341 ? -19.102 0.579 25.424 1.00 42.66 341 TYR A C 1
ATOM 2652 O O . TYR A 1 341 ? -20.262 0.972 25.368 1.00 42.66 341 TYR A O 1
ATOM 2660 N N . ASP A 1 342 ? -18.315 0.883 26.454 1.00 28.73 342 ASP A N 1
ATOM 2661 C CA . ASP A 1 342 ? -18.843 1.606 27.612 1.00 28.73 342 ASP A CA 1
ATOM 2662 C C . ASP A 1 342 ? -18.421 3.074 27.578 1.00 28.73 342 ASP A C 1
ATOM 2664 O O . ASP A 1 342 ? -17.554 3.550 28.314 1.00 28.73 342 ASP A O 1
ATOM 2668 N N . GLY A 1 343 ? -19.111 3.844 26.741 1.00 31.36 343 GLY A N 1
ATOM 2669 C CA . GLY A 1 343 ? -19.379 5.213 27.138 1.00 31.36 343 GLY A CA 1
ATOM 2670 C C . GLY A 1 343 ? -20.209 5.180 28.425 1.00 31.36 343 GLY A C 1
ATOM 2671 O O . GLY A 1 343 ? -21.404 4.927 28.352 1.00 31.36 343 GLY A O 1
ATOM 2672 N N . ILE A 1 344 ? -19.579 5.523 29.560 1.00 28.80 344 ILE A N 1
ATOM 2673 C CA . ILE A 1 344 ? -20.169 5.919 30.863 1.00 28.80 344 ILE A CA 1
ATOM 2674 C C . ILE A 1 344 ? -20.186 4.836 31.976 1.00 28.80 344 ILE A C 1
ATOM 2676 O O . ILE A 1 344 ? -21.049 3.974 32.022 1.00 28.80 344 ILE A O 1
ATOM 2680 N N . LYS A 1 345 ? -19.305 5.074 32.971 1.00 29.52 345 LYS A N 1
ATOM 2681 C CA . LYS A 1 345 ? -19.327 4.726 34.417 1.00 29.52 345 LYS A CA 1
ATOM 2682 C C . LYS A 1 345 ? -19.456 3.256 34.858 1.00 29.52 345 LYS A C 1
ATOM 2684 O O . LYS A 1 345 ? -20.518 2.659 34.754 1.00 29.52 345 LYS A O 1
ATOM 2689 N N . GLY A 1 346 ? -18.457 2.819 35.635 1.00 27.20 346 GLY A N 1
ATOM 2690 C CA . GLY A 1 346 ? -18.630 1.777 36.652 1.00 27.20 346 GLY A CA 1
ATOM 2691 C C . GLY A 1 346 ? -17.346 1.052 37.058 1.00 27.20 346 GLY A C 1
ATOM 2692 O O . GLY A 1 346 ? -17.035 0.025 36.486 1.00 27.20 346 GLY A O 1
ATOM 2693 N N . GLU A 1 347 ? -16.678 1.587 38.082 1.00 27.30 347 GLU A N 1
ATOM 2694 C CA . GLU A 1 347 ? -15.912 0.853 39.108 1.00 27.30 347 GLU A CA 1
ATOM 2695 C C . GLU A 1 347 ? -14.577 0.151 38.764 1.00 27.30 347 GLU A C 1
ATOM 2697 O O . GLU A 1 347 ? -14.488 -0.835 38.044 1.00 27.30 347 GLU A O 1
ATOM 2702 N N . ALA A 1 348 ? -13.548 0.669 39.448 1.00 30.61 348 ALA A N 1
ATOM 2703 C CA . ALA A 1 348 ? -12.489 -0.058 40.146 1.00 30.61 348 ALA A CA 1
ATOM 2704 C C . ALA A 1 348 ? -11.626 -1.047 39.346 1.00 30.61 348 ALA A C 1
ATOM 2706 O O . ALA A 1 348 ? -11.907 -2.237 39.259 1.00 30.61 348 ALA A O 1
ATOM 2707 N N . TRP A 1 349 ? -10.447 -0.566 38.956 1.00 24.58 349 TRP A N 1
ATOM 2708 C CA . TRP A 1 349 ? -9.231 -1.363 39.098 1.00 24.58 349 TRP A CA 1
ATOM 2709 C C . TRP A 1 349 ? -8.267 -0.596 40.001 1.00 24.58 349 TRP A C 1
ATOM 2711 O O . TRP A 1 349 ? -7.457 0.205 39.542 1.00 24.58 349 TRP A O 1
ATOM 2721 N N . GLU A 1 350 ? -8.412 -0.810 41.310 1.00 28.31 350 GLU A N 1
ATOM 2722 C CA . GLU A 1 350 ? -7.290 -0.649 42.232 1.00 28.31 350 GLU A CA 1
ATOM 2723 C C . GLU A 1 350 ? -6.270 -1.736 41.875 1.00 28.31 350 GLU A C 1
ATOM 2725 O O . GLU A 1 350 ? -6.567 -2.930 41.943 1.00 28.31 350 GLU A O 1
ATOM 2730 N N . ALA A 1 351 ? -5.080 -1.328 41.443 1.00 26.19 351 ALA A N 1
ATOM 2731 C CA . ALA A 1 351 ? -3.934 -2.222 41.414 1.00 26.19 351 ALA A CA 1
ATOM 2732 C C . ALA A 1 351 ? -3.410 -2.337 42.856 1.00 26.19 351 ALA A C 1
ATOM 2734 O O . ALA A 1 351 ? -3.144 -1.297 43.461 1.00 26.19 351 ALA A O 1
ATOM 2735 N N . PRO A 1 352 ? -3.273 -3.542 43.438 1.00 29.44 352 PRO A N 1
ATOM 2736 C CA . PRO A 1 352 ? -2.562 -3.680 44.695 1.00 29.44 352 PRO A CA 1
ATOM 2737 C C . PRO A 1 352 ? -1.064 -3.485 44.455 1.00 29.44 352 PRO A C 1
ATOM 2739 O O . PRO A 1 352 ? -0.496 -4.073 43.534 1.00 29.44 352 PRO A O 1
ATOM 2742 N N . ASP A 1 353 ? -0.464 -2.676 45.323 1.00 35.03 353 ASP A N 1
ATOM 2743 C CA . ASP A 1 353 ? 0.971 -2.445 45.447 1.00 35.03 353 ASP A CA 1
ATOM 2744 C C . ASP A 1 353 ? 1.770 -3.757 45.515 1.00 35.03 353 ASP A C 1
ATOM 2746 O O . ASP A 1 353 ? 1.546 -4.574 46.416 1.00 35.03 353 ASP A O 1
ATOM 2750 N N . TRP A 1 354 ? 2.741 -3.913 44.609 1.00 34.34 354 TRP A N 1
ATOM 2751 C CA . TRP A 1 354 ? 4.050 -4.530 44.867 1.00 34.34 354 TRP A CA 1
ATOM 2752 C C . TRP A 1 354 ? 5.058 -4.189 43.768 1.00 34.34 354 TRP A C 1
ATOM 2754 O O . TRP A 1 354 ? 4.716 -4.309 42.569 1.00 34.34 354 TRP A O 1
#

Foldseek 3Di:
DDDPPPPDPPDQPLVVVVVVDPPVCNVVVLLVLLQCVLLQQWDQDPVRGIDGSDDDLLVVQLVLLCVLLVNLSLLSNLLSDDDPVNDLQLNLLSLLLSLCVSLVQLVQKDWDPPPPDPPDDQLLVLLLVLFDAALSVQQLQKRSSSSSRQLLSVCLVVVHLVVDDQPDFDARPRRPPTRMTGNSVSSVSSVVSSVSSQVSVVVSVDHRDCDGSPHHDYHDPVSVLRSLLSSCSSFVLQKWWWAQDPNDIWIARLLVRDTAPEADDCRCSSHDPVPPDHPDIWMWGADDWDDDPPHIHGPIIGTRPVVSVVVSVCVQCVVLVHNPDDSSNSSYCPDPSCPSPDPDDDDDDDDDDD